Protein AF-A0A538B1K5-F1 (afdb_monomer_lite)

Radius of gyration: 18.02 Å; chains: 1; bounding box: 40×46×43 Å

Foldseek 3Di:
DEDAEAPVCPPVCVVVVHHYQYFHLDDDDPVNDDPPVVVVVVVVCVVCVVLVVDQLLSNLQVPVQVVLLSVLSSLLRRQVSLLVCCVVVVDLEAEDADQADHLSRQPSPHQYEYEDEDDPCSVPDPQAAHPSNPDDSVDCPCRVVSVVSNCVRCVVVLVVSQCVNVVSPHDGDDPSGRYDHGPHYYHYPDD

pLDDT: mean 91.08, std 10.86, range [51.38, 98.81]

Secondary structure (DSSP, 8-state):
-EE--BGGGTTTSGGGT-EE--B-SSPPPTT-----HHHHHHHHHHHHTTGGGS-HHHHIIIIIHHHHHHHHHHHHHHHHHHHHHHHHH--S-EEEESSS--HHHHHH-S-EEEEE-S-GGGS--TTSPPTT----TT--TTHHHHHHHHHHHHHHHHHHHHHHHHHTTPPPPPTT-SSPPPSSEEEE---

Sequence (191 aa):
MIFAAEASWKGRLAPLGFEEDLVDLAPPPEDGAEQDAGQFWTDFVIETAPEFRKPTIEQLATFIEPVWSSLMDGAMFCEPQLRAILDRAQPDVIVEDNVNAFPALLTHGAPWVRIMSCNPLEMKDPDLPPTFSGYPLEDPTGWEAFRAEYERTHRATWERYDAFMTDNGAPPLPDLEFIHESDHLNLSVYP

Structure (mmCIF, N/CA/C/O backbone):
data_AF-A0A538B1K5-F1
#
_entry.id   AF-A0A538B1K5-F1
#
loop_
_atom_site.group_PDB
_atom_site.id
_atom_site.type_symbol
_atom_site.label_atom_id
_atom_site.label_alt_id
_atom_site.label_comp_id
_atom_site.label_asym_id
_atom_site.label_entity_id
_atom_site.label_seq_id
_atom_site.pdbx_PDB_ins_code
_atom_site.Cartn_x
_atom_site.Cartn_y
_atom_site.Cartn_z
_atom_site.occupancy
_atom_site.B_iso_or_equiv
_atom_site.auth_seq_id
_atom_site.auth_comp_id
_atom_site.auth_asym_id
_atom_site.auth_atom_id
_atom_site.pdbx_PDB_model_num
ATOM 1 N N . MET A 1 1 ? -21.508 4.482 9.631 1.00 87.00 1 MET A N 1
ATOM 2 C CA . MET A 1 1 ? -20.248 4.125 8.955 1.00 87.00 1 MET A CA 1
ATOM 3 C C . MET A 1 1 ? -19.336 5.319 9.094 1.00 87.00 1 MET A C 1
ATOM 5 O O . MET A 1 1 ? -19.755 6.411 8.724 1.00 87.00 1 MET A O 1
ATOM 9 N N . ILE A 1 2 ? -18.179 5.105 9.709 1.00 93.38 2 ILE A N 1
ATOM 10 C CA . ILE A 1 2 ? -17.146 6.120 9.910 1.00 93.38 2 ILE A CA 1
ATOM 11 C C . ILE A 1 2 ? -16.079 5.866 8.849 1.00 93.38 2 ILE A C 1
ATOM 13 O O . ILE A 1 2 ? -15.720 4.712 8.621 1.00 93.38 2 ILE A O 1
ATOM 17 N N . PHE A 1 3 ? -15.605 6.921 8.198 1.00 95.19 3 PHE A N 1
ATOM 18 C CA . PHE A 1 3 ? -14.480 6.855 7.277 1.00 95.19 3 PHE A CA 1
ATOM 19 C C . PHE A 1 3 ? -13.222 7.370 7.961 1.00 95.19 3 PHE A C 1
ATOM 21 O O . PHE A 1 3 ? -13.101 8.567 8.228 1.00 95.19 3 PHE A O 1
ATOM 28 N N . ALA A 1 4 ? -12.285 6.451 8.192 1.00 94.94 4 ALA A N 1
ATOM 29 C CA . ALA A 1 4 ? -10.906 6.786 8.502 1.00 94.94 4 ALA A CA 1
ATOM 30 C C . ALA A 1 4 ? -10.162 7.064 7.192 1.00 94.94 4 ALA A C 1
ATOM 32 O O . ALA A 1 4 ? -9.678 6.144 6.539 1.00 94.94 4 ALA A O 1
ATOM 33 N N . ALA A 1 5 ? -10.165 8.324 6.760 1.00 91.50 5 ALA A N 1
ATOM 34 C CA . ALA A 1 5 ? -9.580 8.758 5.492 1.00 91.50 5 ALA A CA 1
ATOM 35 C C . ALA A 1 5 ? -8.423 9.732 5.726 1.00 91.50 5 ALA A C 1
ATOM 37 O O . ALA A 1 5 ? -8.327 10.357 6.780 1.00 91.50 5 ALA A O 1
ATOM 38 N N . GLU A 1 6 ? -7.554 9.888 4.733 1.00 91.25 6 GLU A N 1
ATOM 39 C CA . GLU A 1 6 ? -6.472 10.869 4.807 1.00 91.25 6 GLU A CA 1
ATOM 40 C C . GLU A 1 6 ? -7.027 12.309 4.887 1.00 91.25 6 GLU A C 1
ATOM 42 O O . GLU A 1 6 ? -8.083 12.618 4.327 1.00 91.25 6 GLU A O 1
ATOM 47 N N . ALA A 1 7 ? -6.333 13.192 5.608 1.00 88.19 7 ALA A N 1
ATOM 48 C CA . ALA A 1 7 ? -6.765 14.544 5.955 1.00 88.19 7 ALA A CA 1
ATOM 49 C C . ALA A 1 7 ? -7.225 15.421 4.770 1.00 88.19 7 ALA A C 1
ATOM 51 O O . ALA A 1 7 ? -8.099 16.276 4.955 1.00 88.19 7 ALA A O 1
ATOM 52 N N . SER A 1 8 ? -6.738 15.200 3.542 1.00 83.00 8 SER A N 1
ATOM 53 C CA . SER A 1 8 ? -7.223 15.900 2.338 1.00 83.00 8 SER A CA 1
ATOM 54 C C . SER A 1 8 ? -8.698 15.622 1.997 1.00 83.00 8 SER A C 1
ATOM 56 O O . SER A 1 8 ? -9.313 16.371 1.222 1.00 83.00 8 SER A O 1
ATOM 58 N N . TRP A 1 9 ? -9.303 14.593 2.602 1.00 86.31 9 TRP A N 1
ATOM 59 C CA . TRP A 1 9 ? -10.725 14.263 2.471 1.00 86.31 9 TRP A CA 1
ATOM 60 C C . TRP A 1 9 ? -11.653 15.101 3.345 1.00 86.31 9 TRP A C 1
ATOM 62 O O . TRP A 1 9 ? -12.871 14.958 3.231 1.00 86.31 9 TRP A O 1
ATOM 72 N N . LYS A 1 10 ? -11.116 16.002 4.172 1.00 90.81 10 LYS A N 1
ATOM 73 C CA . LYS A 1 10 ? -11.909 16.821 5.090 1.00 90.81 10 LYS A CA 1
ATOM 74 C C . LYS A 1 10 ? -13.092 17.509 4.409 1.00 90.81 10 LYS A C 1
ATOM 76 O O . LYS A 1 10 ? -12.931 18.329 3.504 1.00 90.81 10 LYS A O 1
ATOM 81 N N . GLY A 1 11 ? -14.289 17.196 4.892 1.00 91.50 11 GLY A N 1
ATOM 82 C CA . GLY A 1 11 ? -15.564 17.730 4.430 1.00 91.50 11 GLY A CA 1
ATOM 83 C C . GLY A 1 11 ? -16.054 17.173 3.092 1.00 91.50 11 GLY A C 1
ATOM 84 O O . GLY A 1 11 ? -17.062 17.667 2.585 1.00 91.50 11 GLY A O 1
ATOM 85 N N . ARG A 1 12 ? -15.377 16.182 2.495 1.00 91.25 12 ARG A N 1
ATOM 86 C CA . ARG A 1 12 ? -15.774 15.586 1.206 1.00 91.25 12 ARG A CA 1
ATOM 87 C C . ARG A 1 12 ? -16.784 14.452 1.361 1.00 91.25 12 ARG A C 1
ATOM 89 O O . ARG A 1 12 ? -17.579 14.233 0.449 1.00 91.25 12 ARG A O 1
ATOM 96 N N . LEU A 1 13 ? -16.772 13.747 2.490 1.00 92.56 13 LEU A N 1
ATOM 97 C CA . LEU A 1 13 ? -17.637 12.597 2.769 1.00 92.56 13 LEU A CA 1
ATOM 98 C C . LEU A 1 13 ? -18.867 13.000 3.593 1.00 92.56 13 LEU A C 1
ATOM 100 O O . LEU A 1 13 ? -19.937 12.413 3.424 1.00 92.56 13 LEU A O 1
ATOM 104 N N . ALA A 1 14 ? -18.767 14.060 4.399 1.00 93.44 14 ALA A N 1
ATOM 105 C CA . ALA A 1 14 ? -19.898 14.604 5.152 1.00 93.44 14 ALA A CA 1
ATOM 106 C C . ALA A 1 14 ? -21.136 14.945 4.282 1.00 93.44 14 ALA A C 1
ATOM 108 O O . ALA A 1 14 ? -22.250 14.590 4.680 1.00 93.44 14 ALA A O 1
ATOM 109 N N . PRO A 1 15 ? -21.013 15.540 3.071 1.00 96.12 15 PRO A N 1
ATOM 110 C CA . PRO A 1 15 ? -22.155 15.763 2.174 1.00 96.12 15 PRO A CA 1
ATOM 111 C C . PRO A 1 15 ? -22.836 14.477 1.686 1.00 96.12 15 PRO A C 1
ATOM 113 O O . PRO A 1 15 ? -23.992 14.522 1.268 1.00 96.12 15 PRO A O 1
ATOM 116 N N . LEU A 1 16 ? -22.138 13.338 1.737 1.00 94.69 16 LEU A N 1
ATOM 117 C CA . LEU A 1 16 ? -22.671 12.015 1.401 1.00 94.69 16 LEU A CA 1
ATOM 118 C C . LEU A 1 16 ? -23.331 11.324 2.610 1.00 94.69 16 LEU A C 1
ATOM 120 O O . LEU A 1 16 ? -23.853 10.221 2.473 1.00 94.69 16 LEU A O 1
ATOM 124 N N . GLY A 1 17 ? -23.346 11.976 3.780 1.00 94.44 17 GLY A N 1
ATOM 125 C CA . GLY A 1 17 ? -23.944 11.459 5.011 1.00 94.44 17 GLY A CA 1
ATOM 126 C C . GLY A 1 17 ? -23.012 10.581 5.848 1.00 94.44 17 GLY A C 1
ATOM 127 O O . GLY A 1 17 ? -23.496 9.852 6.715 1.00 94.44 17 GLY A O 1
ATOM 128 N N . PHE A 1 18 ? -21.701 10.631 5.596 1.00 94.81 18 PHE A N 1
ATOM 129 C CA . PHE A 1 18 ? -20.709 9.868 6.349 1.00 94.81 18 PHE A CA 1
ATOM 130 C C . PHE A 1 18 ? -20.033 10.699 7.437 1.00 94.81 18 PHE A C 1
ATOM 132 O O . PHE A 1 18 ? -19.809 11.897 7.282 1.00 94.81 18 PHE A O 1
ATOM 139 N N . GLU A 1 19 ? -19.699 10.033 8.538 1.00 94.94 19 GLU A N 1
ATOM 140 C CA . GLU A 1 19 ? -18.838 10.585 9.579 1.00 94.94 19 GLU A CA 1
ATOM 141 C C . GLU A 1 19 ? -17.372 10.407 9.166 1.00 94.94 19 GLU A C 1
ATOM 143 O O . GLU A 1 19 ? -16.992 9.344 8.674 1.00 94.94 19 GLU A O 1
ATOM 148 N N . GLU A 1 20 ? -16.566 11.450 9.343 1.00 94.12 20 GLU A N 1
ATOM 149 C CA . GLU A 1 20 ? -15.142 11.478 9.002 1.00 94.12 20 GLU A CA 1
ATOM 150 C C . GLU A 1 20 ? -14.313 11.465 10.290 1.00 94.12 20 GLU A C 1
ATOM 152 O O . GLU A 1 20 ? -14.534 12.303 11.165 1.00 94.12 20 GLU A O 1
ATOM 157 N N . ASP A 1 21 ? -13.336 10.564 10.386 1.00 94.69 21 ASP A N 1
ATOM 158 C CA . ASP A 1 21 ? -12.333 10.564 11.454 1.00 94.69 21 ASP A CA 1
ATOM 159 C C . ASP A 1 21 ? -10.948 10.456 10.809 1.00 94.69 21 ASP A C 1
ATOM 161 O O . ASP A 1 21 ? -10.475 9.376 10.474 1.00 94.69 21 ASP A O 1
ATOM 165 N N . LEU A 1 22 ? -10.375 11.609 10.472 1.00 94.12 22 LEU A N 1
ATOM 166 C CA . LEU A 1 22 ? -9.278 11.685 9.511 1.00 94.12 22 LEU A CA 1
ATOM 167 C C . LEU A 1 22 ? -7.927 11.342 10.132 1.00 94.12 22 LEU A C 1
ATOM 169 O O . LEU A 1 22 ? -7.698 11.581 11.319 1.00 94.12 22 LEU A O 1
ATOM 173 N N . VAL A 1 23 ? -7.017 10.869 9.285 1.00 94.00 23 VAL A N 1
ATOM 174 C CA . VAL A 1 23 ? -5.613 10.659 9.630 1.00 94.00 23 VAL A CA 1
ATOM 175 C C . VAL A 1 23 ? -4.679 11.510 8.783 1.00 94.00 23 VAL A C 1
ATOM 177 O O . VAL A 1 23 ? -4.926 11.753 7.603 1.00 94.00 23 VAL A O 1
ATOM 180 N N . ASP A 1 24 ? -3.574 11.929 9.377 1.00 93.19 24 ASP A N 1
ATOM 181 C CA . ASP A 1 24 ? -2.453 12.537 8.676 1.00 93.19 24 ASP A CA 1
ATOM 182 C C . ASP A 1 24 ? -1.484 11.430 8.243 1.00 93.19 24 ASP A C 1
ATOM 184 O O . ASP A 1 24 ? -1.194 10.526 9.024 1.00 93.19 24 ASP A O 1
ATOM 188 N N . LEU A 1 25 ? -0.957 11.500 7.017 1.00 89.44 25 LEU A N 1
ATOM 189 C CA . LEU A 1 25 ? 0.058 10.555 6.516 1.00 89.44 25 LEU A CA 1
ATOM 190 C C . LEU A 1 25 ? 1.485 11.120 6.571 1.00 89.44 25 LEU A C 1
ATOM 192 O O . LEU A 1 25 ? 2.444 10.422 6.266 1.00 89.44 25 LEU A O 1
ATOM 196 N N . ALA A 1 26 ? 1.648 12.385 6.945 1.00 88.56 26 ALA A N 1
ATOM 197 C CA . ALA A 1 26 ? 2.948 13.022 7.091 1.00 88.56 26 ALA A CA 1
ATOM 198 C C . ALA A 1 26 ? 2.857 14.196 8.079 1.00 88.56 26 ALA A C 1
ATOM 200 O O . ALA A 1 26 ? 1.764 14.719 8.318 1.00 88.56 26 ALA A O 1
ATOM 201 N N . PRO A 1 27 ? 3.991 14.654 8.641 1.00 84.94 27 PRO A N 1
ATOM 202 C CA . PRO A 1 27 ? 4.032 15.900 9.392 1.00 84.94 27 PRO A CA 1
ATOM 203 C C . PRO A 1 27 ? 3.526 17.088 8.557 1.00 84.94 27 PRO A C 1
ATOM 205 O O . PRO A 1 27 ? 3.724 17.108 7.338 1.00 84.94 27 PRO A O 1
ATOM 208 N N . PRO A 1 28 ? 2.931 18.113 9.193 1.00 77.81 28 PRO A N 1
ATOM 209 C CA . PRO A 1 28 ? 2.560 19.332 8.489 1.00 77.81 28 PRO A CA 1
ATOM 210 C C . PRO A 1 28 ? 3.808 20.018 7.896 1.00 77.81 28 PRO A C 1
ATOM 212 O O . PRO A 1 28 ? 4.882 19.949 8.503 1.00 77.81 28 PRO A O 1
ATOM 215 N N . PRO A 1 29 ? 3.682 20.711 6.749 1.00 71.81 29 PRO A N 1
ATOM 216 C CA . PRO A 1 29 ? 4.786 21.456 6.145 1.00 71.81 29 PRO A CA 1
ATOM 217 C C . PRO A 1 29 ? 5.410 22.463 7.120 1.00 71.81 29 PRO A C 1
ATOM 219 O O . PRO A 1 29 ? 4.694 23.159 7.846 1.00 71.81 29 PRO A O 1
ATOM 222 N N . GLU A 1 30 ? 6.742 22.583 7.117 1.00 63.41 30 GLU A N 1
ATOM 223 C CA . GLU A 1 30 ? 7.476 23.491 8.018 1.00 63.41 30 GLU A CA 1
ATOM 224 C C . GLU A 1 30 ? 7.132 24.977 7.806 1.00 63.41 30 GLU A C 1
ATOM 226 O O . GLU A 1 30 ? 7.294 25.789 8.718 1.00 63.41 30 GLU A O 1
ATOM 231 N N . ASP A 1 31 ? 6.646 25.348 6.621 1.00 64.38 31 ASP A N 1
ATOM 232 C CA . ASP A 1 31 ? 6.305 26.721 6.245 1.00 64.38 31 ASP A CA 1
ATOM 233 C C . ASP A 1 31 ? 4.840 27.099 6.528 1.00 64.38 31 ASP A C 1
ATOM 235 O O . ASP A 1 31 ? 4.450 28.250 6.318 1.00 64.38 31 ASP A O 1
ATOM 239 N N . GLY A 1 32 ? 4.031 26.163 7.040 1.00 54.78 32 GLY A N 1
ATOM 240 C CA . GLY A 1 32 ? 2.615 26.389 7.333 1.00 54.78 32 GLY A CA 1
ATOM 241 C C . GLY A 1 32 ? 1.780 26.752 6.102 1.00 54.78 32 GLY A C 1
ATOM 242 O O . GLY A 1 32 ? 0.667 27.260 6.258 1.00 54.78 32 GLY A O 1
ATOM 243 N N . ALA A 1 33 ? 2.309 26.534 4.894 1.00 55.62 33 ALA A N 1
ATOM 244 C CA . ALA A 1 33 ? 1.567 26.740 3.667 1.00 55.62 33 ALA A CA 1
ATOM 245 C C . ALA A 1 33 ? 0.471 25.671 3.565 1.00 55.62 33 ALA A C 1
ATOM 247 O O . ALA A 1 33 ? 0.727 24.481 3.763 1.00 55.62 33 ALA A O 1
ATOM 248 N N . GLU A 1 34 ? -0.761 26.083 3.247 1.00 51.38 34 GLU A N 1
ATOM 249 C CA . GLU A 1 34 ? -1.753 25.137 2.738 1.00 51.38 34 GLU A CA 1
ATOM 250 C C . GLU A 1 34 ? -1.136 24.487 1.497 1.00 51.38 34 GLU A C 1
ATOM 252 O O . GLU A 1 34 ? -0.831 25.183 0.526 1.00 51.38 34 GLU A O 1
ATOM 257 N N . GLN A 1 35 ? -0.899 23.171 1.540 1.00 53.47 35 GLN A N 1
ATOM 258 C CA . GLN A 1 35 ? -0.538 22.430 0.340 1.00 53.47 35 GLN A CA 1
ATOM 259 C C . GLN A 1 35 ? -1.677 22.641 -0.656 1.00 53.47 35 GLN A C 1
ATOM 261 O O . GLN A 1 35 ? -2.780 22.121 -0.469 1.00 53.47 35 GLN A O 1
ATOM 266 N N . ASP A 1 36 ? -1.434 23.432 -1.701 1.00 58.28 36 ASP A N 1
ATOM 267 C CA . ASP A 1 36 ? -2.316 23.442 -2.855 1.00 58.28 36 ASP A CA 1
ATOM 268 C C . ASP A 1 36 ? -2.232 22.042 -3.459 1.00 58.28 36 ASP A C 1
ATOM 270 O O . ASP A 1 36 ? -1.300 21.714 -4.196 1.00 58.28 36 ASP A O 1
ATOM 274 N N . ALA A 1 37 ? -3.190 21.193 -3.089 1.00 54.78 37 ALA A N 1
ATOM 275 C CA . ALA A 1 37 ? -3.261 19.819 -3.553 1.00 54.78 37 ALA A CA 1
ATOM 276 C C . ALA A 1 37 ? -3.192 19.763 -5.089 1.00 54.78 37 ALA A C 1
ATOM 278 O O . ALA A 1 37 ? -2.589 18.847 -5.638 1.00 54.78 37 ALA A O 1
ATOM 279 N N . GLY A 1 38 ? -3.740 20.762 -5.795 1.00 56.00 38 GLY A N 1
ATOM 280 C CA . GLY A 1 38 ? -3.654 20.854 -7.252 1.00 56.00 38 GLY A CA 1
ATOM 281 C C . GLY A 1 38 ? -2.226 21.064 -7.762 1.00 56.00 38 GLY A C 1
ATOM 282 O O . GLY A 1 38 ? -1.839 20.450 -8.761 1.00 56.00 38 GLY A O 1
ATOM 283 N N . GLN A 1 39 ? -1.428 21.876 -7.068 1.00 61.19 39 GLN A N 1
ATOM 284 C CA . GLN A 1 39 ? -0.021 22.098 -7.398 1.00 61.19 39 GLN A CA 1
ATOM 285 C C . GLN A 1 39 ? 0.832 20.866 -7.069 1.00 61.19 39 GLN A C 1
ATOM 287 O O . GLN A 1 39 ? 1.596 20.428 -7.922 1.00 61.19 39 GLN A O 1
ATOM 292 N N . PHE A 1 40 ? 0.614 20.231 -5.911 1.00 63.94 40 PHE A N 1
ATOM 293 C CA . PHE A 1 40 ? 1.271 18.969 -5.551 1.00 63.94 40 PHE A CA 1
ATOM 294 C C . PHE A 1 40 ? 1.048 17.881 -6.610 1.00 63.94 40 PHE A C 1
ATOM 296 O O . PHE A 1 40 ? 2.003 17.273 -7.087 1.00 63.94 40 PHE A O 1
ATOM 303 N N . TRP A 1 41 ? -0.203 17.673 -7.040 1.00 58.41 41 TRP A N 1
ATOM 304 C CA . TRP A 1 41 ? -0.515 16.697 -8.089 1.00 58.41 41 TRP A CA 1
ATOM 305 C C . TRP A 1 41 ? 0.122 17.062 -9.432 1.00 58.41 41 TRP A C 1
ATOM 307 O O . TRP A 1 41 ? 0.549 16.176 -10.170 1.00 58.41 41 TRP A O 1
ATOM 317 N N . THR A 1 42 ? 0.202 18.353 -9.754 1.00 70.25 42 THR A N 1
ATOM 318 C CA . THR A 1 42 ? 0.849 18.826 -10.985 1.00 70.25 42 THR A CA 1
ATOM 319 C C . THR A 1 42 ? 2.347 18.535 -10.964 1.00 70.25 42 THR A C 1
ATOM 321 O O . THR A 1 42 ? 2.868 17.978 -11.931 1.00 70.25 42 THR A O 1
ATOM 324 N N . ASP A 1 43 ? 3.023 18.852 -9.861 1.00 75.62 43 ASP A N 1
ATOM 325 C CA . ASP A 1 43 ? 4.461 18.633 -9.702 1.00 75.62 43 ASP A CA 1
ATOM 326 C C . ASP A 1 43 ? 4.784 17.138 -9.666 1.00 75.62 43 ASP A C 1
ATOM 328 O O . ASP A 1 43 ? 5.636 16.681 -10.427 1.00 75.62 43 ASP A O 1
ATOM 332 N N . PHE A 1 44 ? 4.003 16.350 -8.921 1.00 75.00 44 PHE A N 1
ATOM 333 C CA . PHE A 1 44 ? 4.111 14.893 -8.908 1.00 75.00 44 PHE A CA 1
ATOM 334 C C . PHE A 1 44 ? 3.989 14.299 -10.316 1.00 75.00 44 PHE A C 1
ATOM 336 O O . PHE A 1 44 ? 4.804 13.468 -10.716 1.00 75.00 44 PHE A O 1
ATOM 343 N N . VAL A 1 45 ? 3.008 14.738 -11.115 1.00 76.19 45 VAL A N 1
ATOM 344 C CA . VAL A 1 45 ? 2.851 14.271 -12.503 1.00 76.19 45 VAL A CA 1
ATOM 345 C C . VAL A 1 45 ? 4.049 14.670 -13.364 1.00 76.19 45 VAL A C 1
ATOM 347 O O . VAL A 1 45 ? 4.520 13.854 -14.154 1.00 76.19 45 VAL A O 1
ATOM 350 N N . ILE A 1 46 ? 4.555 15.899 -13.241 1.00 80.44 46 ILE A N 1
ATOM 351 C CA . ILE A 1 46 ? 5.706 16.369 -14.026 1.00 80.44 46 ILE A CA 1
ATOM 352 C C . ILE A 1 46 ? 6.965 15.567 -13.686 1.00 80.44 46 ILE A C 1
ATOM 354 O O . ILE A 1 46 ? 7.684 15.149 -14.598 1.00 80.44 46 ILE A O 1
ATOM 358 N N . GLU A 1 47 ? 7.216 15.335 -12.401 1.00 82.25 47 GLU A N 1
ATOM 359 C CA . GLU A 1 47 ? 8.397 14.627 -11.909 1.00 82.25 47 GLU A CA 1
ATOM 360 C C . GLU A 1 47 ? 8.363 13.136 -12.253 1.00 82.25 47 GLU A C 1
ATOM 362 O O . GLU A 1 47 ? 9.390 12.565 -12.618 1.00 82.25 47 GLU A O 1
ATOM 367 N N . THR A 1 48 ? 7.184 12.511 -12.219 1.00 81.62 48 THR A N 1
ATOM 368 C CA . THR A 1 48 ? 7.025 11.069 -12.474 1.00 81.62 48 THR A CA 1
ATOM 369 C C . THR A 1 48 ? 6.805 10.730 -13.950 1.00 81.62 48 THR A C 1
ATOM 371 O O . THR A 1 48 ? 7.119 9.623 -14.387 1.00 81.62 48 THR A O 1
ATOM 374 N N . ALA A 1 49 ? 6.343 11.674 -14.779 1.00 86.81 49 ALA A N 1
ATOM 375 C CA . ALA A 1 49 ? 6.080 11.453 -16.206 1.00 86.81 49 ALA A CA 1
ATOM 376 C C . ALA A 1 49 ? 7.241 10.823 -17.013 1.00 86.81 49 ALA A C 1
ATOM 378 O O . ALA A 1 49 ? 6.968 10.044 -17.938 1.00 86.81 49 ALA A O 1
ATOM 379 N N . PRO A 1 50 ? 8.525 11.154 -16.771 1.00 89.62 50 PRO A N 1
ATOM 380 C CA . PRO A 1 50 ? 9.644 10.506 -17.452 1.00 89.62 50 PRO A CA 1
ATOM 381 C C . PRO A 1 50 ? 9.779 9.015 -17.119 1.00 89.62 50 PRO A C 1
ATOM 383 O O . PRO A 1 50 ? 10.192 8.245 -17.987 1.00 89.62 50 PRO A O 1
ATOM 386 N N . GLU A 1 51 ? 9.398 8.600 -15.911 1.00 90.44 51 GLU A N 1
ATOM 387 C CA . GLU A 1 51 ? 9.530 7.221 -15.433 1.00 90.44 51 GLU A CA 1
ATOM 388 C C . GLU A 1 51 ? 8.639 6.261 -16.217 1.00 90.44 51 GLU A C 1
ATOM 390 O O . GLU A 1 51 ? 9.097 5.211 -16.665 1.00 90.44 51 GLU A O 1
ATOM 395 N N . PHE A 1 52 ? 7.412 6.676 -16.534 1.00 88.50 52 PHE A N 1
ATOM 396 C CA . PHE A 1 52 ? 6.463 5.856 -17.295 1.00 88.50 52 PHE A CA 1
ATOM 397 C C . PHE A 1 52 ? 6.880 5.576 -18.747 1.00 88.50 52 PHE A C 1
ATOM 399 O O . PHE A 1 52 ? 6.244 4.773 -19.429 1.00 88.50 52 PHE A O 1
ATOM 406 N N . ARG A 1 53 ? 7.932 6.235 -19.251 1.00 91.06 53 ARG A N 1
ATOM 407 C CA . ARG A 1 53 ? 8.500 5.956 -20.581 1.00 91.06 53 ARG A CA 1
ATOM 408 C C . ARG A 1 53 ? 9.603 4.898 -20.553 1.00 91.06 53 ARG A C 1
ATOM 410 O O . ARG A 1 53 ? 10.039 4.470 -21.621 1.00 91.06 53 ARG A O 1
ATOM 417 N N . LYS A 1 54 ? 10.075 4.501 -19.371 1.00 94.75 54 LYS A N 1
ATOM 418 C CA . LYS A 1 54 ? 11.103 3.468 -19.209 1.00 94.75 54 LYS A CA 1
ATOM 419 C C . LYS A 1 54 ? 10.487 2.071 -19.333 1.00 94.75 54 LYS A C 1
ATOM 421 O O . LYS A 1 54 ? 9.282 1.923 -19.121 1.00 94.75 54 LYS A O 1
ATOM 426 N N . PRO A 1 55 ? 11.275 1.031 -19.644 1.00 96.75 55 PRO A N 1
ATOM 427 C CA . PRO A 1 55 ? 10.838 -0.352 -19.467 1.00 96.75 55 PRO A CA 1
ATOM 428 C C . PRO A 1 55 ? 10.273 -0.575 -18.057 1.00 96.75 55 PRO A C 1
ATOM 430 O O . PRO A 1 55 ? 10.853 -0.105 -17.083 1.00 96.75 55 PRO A O 1
ATOM 433 N N . THR A 1 56 ? 9.166 -1.308 -17.925 1.00 96.69 56 THR A N 1
ATOM 434 C CA . THR A 1 56 ? 8.487 -1.536 -16.630 1.00 96.69 56 THR A CA 1
ATOM 435 C C . THR A 1 56 ? 9.395 -2.172 -15.580 1.00 96.69 56 THR A C 1
ATOM 437 O O . THR A 1 56 ? 9.269 -1.876 -14.398 1.00 96.69 56 THR A O 1
ATOM 440 N N . ILE A 1 57 ? 10.358 -2.992 -16.007 1.00 98.00 57 ILE A N 1
ATOM 441 C CA . ILE A 1 57 ? 11.373 -3.568 -15.120 1.00 98.00 57 ILE A CA 1
ATOM 442 C C . ILE A 1 57 ? 12.284 -2.497 -14.497 1.00 98.00 57 ILE A C 1
ATOM 444 O O . ILE A 1 57 ? 12.655 -2.620 -13.339 1.00 98.00 57 ILE A O 1
ATOM 448 N N . GLU A 1 58 ? 12.592 -1.411 -15.214 1.00 97.56 58 GLU A N 1
ATOM 449 C CA . GLU A 1 58 ? 13.360 -0.281 -14.669 1.00 97.56 58 GLU A CA 1
ATOM 450 C C . GLU A 1 58 ? 12.503 0.581 -13.732 1.00 97.56 58 GLU A C 1
ATOM 452 O O . GLU A 1 58 ? 13.007 1.089 -12.730 1.00 97.56 58 GLU A O 1
ATOM 457 N N . GLN A 1 59 ? 11.198 0.693 -14.016 1.00 97.25 59 GLN A N 1
ATOM 458 C CA . GLN A 1 59 ? 10.243 1.430 -13.178 1.00 97.25 59 GLN A CA 1
ATOM 459 C C . GLN A 1 59 ? 10.118 0.842 -11.765 1.00 97.25 59 GLN A C 1
ATOM 461 O O . GLN A 1 59 ? 9.724 1.559 -10.846 1.00 97.25 59 GLN A O 1
ATOM 466 N N . LEU A 1 60 ? 10.485 -0.430 -11.566 1.00 97.75 60 LEU A N 1
ATOM 467 C CA . LEU A 1 60 ? 10.522 -1.056 -10.244 1.00 97.75 60 LEU A CA 1
ATOM 468 C C . LEU A 1 60 ? 11.403 -0.276 -9.267 1.00 97.75 60 LEU A C 1
ATOM 470 O O . LEU A 1 60 ? 10.981 -0.019 -8.145 1.00 97.75 60 LEU A O 1
ATOM 474 N N . ALA A 1 61 ? 12.593 0.137 -9.706 1.00 96.88 61 ALA A N 1
ATOM 475 C CA . ALA A 1 61 ? 13.533 0.879 -8.871 1.00 96.88 61 ALA A CA 1
ATOM 476 C C . ALA A 1 61 ? 13.228 2.380 -8.817 1.00 96.88 61 ALA A C 1
ATOM 478 O O . ALA A 1 61 ? 13.580 3.047 -7.850 1.00 96.88 61 ALA A O 1
ATOM 479 N N . THR A 1 62 ? 12.656 2.937 -9.884 1.00 94.62 62 THR A N 1
ATOM 480 C CA . THR A 1 62 ? 12.593 4.393 -10.064 1.00 94.62 62 THR A CA 1
ATOM 481 C C . THR A 1 62 ? 11.224 4.998 -9.788 1.00 94.62 62 THR A C 1
ATOM 483 O O . THR A 1 62 ? 11.122 6.214 -9.649 1.00 94.62 62 THR A O 1
ATOM 486 N N . PHE A 1 63 ? 10.182 4.171 -9.704 1.00 94.00 63 PHE A N 1
ATOM 487 C CA . PHE A 1 63 ? 8.821 4.620 -9.444 1.00 94.00 63 PHE A CA 1
ATOM 488 C C . PHE A 1 63 ? 8.104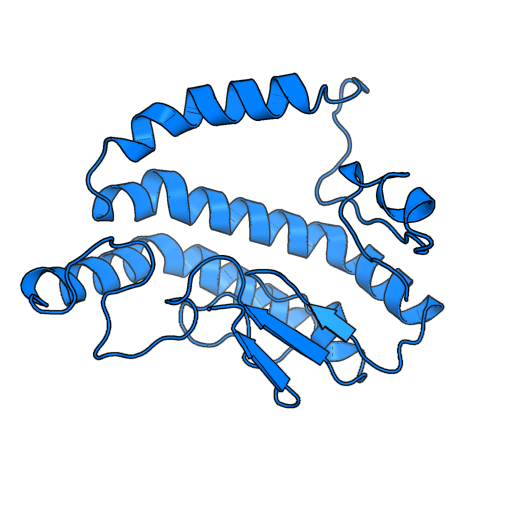 3.741 -8.415 1.00 94.00 63 PHE A C 1
ATOM 490 O O . PHE A 1 63 ? 7.639 4.258 -7.405 1.00 94.00 63 PHE A O 1
ATOM 497 N N . ILE A 1 64 ? 8.048 2.423 -8.625 1.00 95.56 64 ILE A N 1
ATOM 498 C CA . ILE A 1 64 ? 7.242 1.526 -7.781 1.00 95.56 64 ILE A CA 1
ATOM 499 C C . ILE A 1 64 ? 7.808 1.433 -6.360 1.00 95.56 64 ILE A C 1
ATOM 501 O O . ILE A 1 64 ? 7.058 1.618 -5.407 1.00 95.56 64 ILE A O 1
ATOM 505 N N . GLU A 1 65 ? 9.115 1.211 -6.201 1.00 97.12 65 GLU A N 1
ATOM 506 C CA . GLU A 1 65 ? 9.739 1.157 -4.874 1.00 97.12 65 GLU A CA 1
ATOM 507 C C . GLU A 1 65 ? 9.604 2.490 -4.108 1.00 97.12 65 GLU A C 1
ATOM 509 O O . GLU A 1 65 ? 9.120 2.446 -2.976 1.00 97.12 65 GLU A O 1
ATOM 514 N N . PRO A 1 66 ? 9.885 3.674 -4.698 1.00 94.81 66 PRO A N 1
ATOM 515 C CA . PRO A 1 66 ? 9.650 4.949 -4.020 1.00 94.81 66 PRO A CA 1
ATOM 516 C C . PRO A 1 66 ? 8.196 5.162 -3.584 1.00 94.81 66 PRO A C 1
ATOM 518 O O . PRO A 1 66 ? 7.946 5.668 -2.487 1.00 94.81 66 PRO A O 1
ATOM 521 N N . VAL A 1 67 ? 7.229 4.754 -4.417 1.00 93.19 67 VAL A N 1
ATOM 522 C CA . VAL A 1 67 ? 5.802 4.810 -4.067 1.00 93.19 67 VAL A CA 1
ATOM 523 C C . VAL A 1 67 ? 5.508 3.886 -2.887 1.00 93.19 67 VAL A C 1
ATOM 525 O O . VAL A 1 67 ? 4.886 4.332 -1.924 1.00 93.19 67 VAL A O 1
ATOM 528 N N . TRP A 1 68 ? 6.002 2.644 -2.902 1.00 96.88 68 TRP A N 1
ATOM 529 C CA . TRP A 1 68 ? 5.878 1.744 -1.755 1.00 96.88 68 TRP A CA 1
ATOM 530 C C . TRP A 1 68 ? 6.483 2.351 -0.496 1.00 96.88 68 TRP A C 1
ATOM 532 O O . TRP A 1 68 ? 5.803 2.407 0.523 1.00 96.88 68 TRP A O 1
ATOM 542 N N . SER A 1 69 ? 7.715 2.864 -0.556 1.00 96.50 69 SER A N 1
ATOM 543 C CA . SER A 1 69 ? 8.359 3.488 0.602 1.00 96.50 69 SER A CA 1
ATOM 544 C C . SER A 1 69 ? 7.515 4.627 1.174 1.00 96.50 69 SER A C 1
ATOM 546 O O . SER A 1 69 ? 7.312 4.668 2.386 1.00 96.50 69 SER A O 1
ATOM 548 N N . SER A 1 70 ? 6.968 5.500 0.320 1.00 92.88 70 SER A N 1
ATOM 549 C CA . SER A 1 70 ? 6.106 6.603 0.755 1.00 92.88 70 SER A CA 1
ATOM 550 C C . SER A 1 70 ? 4.800 6.120 1.391 1.00 92.88 70 SER A C 1
ATOM 552 O O . SER A 1 70 ? 4.346 6.718 2.365 1.00 92.88 70 SER A O 1
ATOM 554 N N . LEU A 1 71 ? 4.188 5.056 0.861 1.00 94.88 71 LEU A N 1
ATOM 555 C CA . LEU A 1 71 ? 2.994 4.452 1.457 1.00 94.88 71 LEU A CA 1
ATOM 556 C C . LEU A 1 71 ? 3.310 3.868 2.838 1.00 94.88 71 LEU A C 1
ATOM 558 O O . LEU A 1 71 ? 2.559 4.099 3.784 1.00 94.88 71 LEU A O 1
ATOM 562 N N . MET A 1 72 ? 4.445 3.173 2.975 1.00 97.12 72 MET A N 1
ATOM 563 C CA . MET A 1 72 ? 4.873 2.601 4.254 1.00 97.12 72 MET A CA 1
ATOM 564 C C . MET A 1 72 ? 5.148 3.700 5.278 1.00 97.12 72 MET A C 1
ATOM 566 O O . MET A 1 72 ? 4.743 3.580 6.431 1.00 97.12 72 MET A O 1
ATOM 570 N N . ASP A 1 73 ? 5.807 4.785 4.865 1.00 96.25 73 ASP A N 1
ATOM 571 C CA . ASP A 1 73 ? 6.075 5.933 5.732 1.00 96.25 73 ASP A CA 1
ATOM 572 C C . ASP A 1 73 ? 4.770 6.559 6.242 1.00 96.25 73 ASP A C 1
ATOM 574 O O . ASP A 1 73 ? 4.643 6.822 7.440 1.00 96.25 73 ASP A O 1
ATOM 578 N N . GLY A 1 74 ? 3.769 6.705 5.368 1.00 95.44 74 GLY A N 1
ATOM 579 C CA . GLY A 1 74 ? 2.447 7.193 5.755 1.00 95.44 74 GLY A CA 1
ATOM 580 C C . GLY A 1 74 ? 1.700 6.255 6.700 1.00 95.44 74 GLY A C 1
ATOM 581 O O . GLY A 1 74 ? 1.126 6.704 7.694 1.00 95.44 74 GLY A O 1
ATOM 582 N N . ALA A 1 75 ? 1.752 4.947 6.447 1.00 97.19 75 ALA A N 1
ATOM 583 C CA . ALA A 1 75 ? 1.137 3.947 7.313 1.00 97.19 75 ALA A CA 1
ATOM 584 C C . ALA A 1 75 ? 1.770 3.923 8.710 1.00 97.19 75 ALA A C 1
ATOM 586 O O . ALA A 1 75 ? 1.063 3.945 9.718 1.00 97.19 75 ALA A O 1
ATOM 587 N N . MET A 1 76 ? 3.102 3.979 8.777 1.00 97.88 76 MET A N 1
ATOM 588 C CA . MET A 1 76 ? 3.838 4.078 10.037 1.00 97.88 76 MET A CA 1
ATOM 589 C C . MET A 1 76 ? 3.517 5.364 10.800 1.00 97.88 76 MET A C 1
ATOM 591 O O . MET A 1 76 ? 3.418 5.346 12.027 1.00 97.88 76 MET A O 1
ATOM 595 N N . PHE A 1 77 ? 3.344 6.479 10.090 1.00 96.56 77 PHE A N 1
ATOM 596 C CA . PHE A 1 77 ? 3.043 7.768 10.702 1.00 96.56 77 PHE A CA 1
ATOM 597 C C . PHE A 1 77 ? 1.621 7.831 11.277 1.00 96.56 77 PHE A C 1
ATOM 599 O O . PHE A 1 77 ? 1.433 8.300 12.402 1.00 96.56 77 PHE A O 1
ATOM 606 N N . CYS A 1 78 ? 0.624 7.336 10.539 1.00 97.19 78 CYS A N 1
ATOM 607 C CA . CYS A 1 78 ? -0.780 7.415 10.951 1.00 97.19 78 CYS A CA 1
ATOM 608 C C . CYS A 1 78 ? -1.203 6.354 11.977 1.00 97.19 78 CYS A C 1
ATOM 610 O O . CYS A 1 78 ? -2.260 6.496 12.595 1.00 97.19 78 CYS A O 1
ATOM 612 N N . GLU A 1 79 ? -0.390 5.321 12.207 1.00 98.12 79 GLU A N 1
ATOM 613 C CA . GLU A 1 79 ? -0.705 4.194 13.094 1.00 98.12 79 GLU A CA 1
ATOM 614 C C . GLU A 1 79 ? -1.261 4.608 14.479 1.00 98.12 79 GLU A C 1
ATOM 616 O O . GLU A 1 79 ? -2.307 4.085 14.881 1.00 98.12 79 GLU A O 1
ATOM 621 N N . PRO A 1 80 ? -0.682 5.581 15.219 1.00 97.75 80 PRO A N 1
ATOM 622 C CA . PRO A 1 80 ? -1.249 6.009 16.500 1.00 97.75 80 PRO A CA 1
ATOM 623 C C . PRO A 1 80 ? -2.635 6.656 16.367 1.00 97.75 80 PRO A C 1
ATOM 625 O O . PRO A 1 80 ? -3.484 6.482 17.245 1.00 97.75 80 PRO A O 1
ATOM 628 N N . GLN A 1 81 ? -2.875 7.404 15.284 1.00 97.56 81 GLN A N 1
ATOM 629 C CA . GLN A 1 81 ? -4.176 8.016 15.021 1.00 97.56 81 GLN A CA 1
ATOM 630 C C . GLN A 1 81 ? -5.208 6.942 14.668 1.00 97.56 81 GLN A C 1
ATOM 632 O O . GLN A 1 81 ? -6.291 6.952 15.252 1.00 97.56 81 GLN A O 1
ATOM 637 N N . LEU A 1 82 ? -4.856 5.966 13.821 1.00 97.69 82 LEU A N 1
ATOM 638 C CA . LEU A 1 82 ? -5.724 4.831 13.489 1.00 97.69 82 LEU A CA 1
ATOM 639 C C . LEU A 1 82 ? -6.129 4.031 14.730 1.00 97.69 82 LEU A C 1
ATOM 641 O O . LEU A 1 82 ? -7.315 3.755 14.912 1.00 97.69 82 LEU A O 1
ATOM 645 N N . ARG A 1 83 ? -5.190 3.728 15.637 1.00 98.19 83 ARG A N 1
ATOM 646 C CA . ARG A 1 83 ? -5.523 3.078 16.919 1.00 98.19 83 ARG A CA 1
ATOM 647 C C . ARG A 1 83 ? -6.525 3.894 17.724 1.00 98.19 83 ARG A C 1
ATOM 649 O O . ARG A 1 83 ? -7.531 3.360 18.180 1.00 98.19 83 ARG A O 1
ATOM 656 N N . ALA A 1 84 ? -6.292 5.198 17.843 1.00 98.00 84 ALA A N 1
ATOM 657 C CA . ALA A 1 84 ? -7.187 6.074 18.583 1.00 98.00 84 ALA A CA 1
ATOM 658 C C . ALA A 1 84 ? -8.589 6.147 17.950 1.00 98.00 84 ALA A C 1
ATOM 660 O O . ALA A 1 84 ? -9.574 6.248 18.682 1.00 98.00 84 ALA A O 1
ATOM 661 N N . ILE A 1 85 ? -8.694 6.110 16.617 1.00 97.44 85 ILE A N 1
ATOM 662 C CA . ILE A 1 85 ? -9.975 6.046 15.896 1.00 97.44 85 ILE A CA 1
ATOM 663 C C . ILE A 1 85 ? -10.704 4.754 16.253 1.00 97.44 85 ILE A C 1
ATOM 665 O O . ILE A 1 85 ? -11.850 4.800 16.690 1.00 97.44 85 ILE A O 1
ATOM 669 N N . LEU A 1 86 ? -10.034 3.609 16.130 1.00 97.31 86 LEU A N 1
ATOM 670 C CA . LEU A 1 86 ? -10.620 2.301 16.414 1.00 97.31 86 LEU A CA 1
ATOM 671 C C . LEU A 1 86 ? -11.045 2.146 17.884 1.00 97.31 86 LEU A C 1
ATOM 673 O O . LEU A 1 86 ? -12.110 1.588 18.167 1.00 97.31 86 LEU A O 1
ATOM 677 N N . ASP A 1 87 ? -10.269 2.698 18.818 1.00 96.88 87 ASP A N 1
ATOM 678 C CA . ASP A 1 87 ? -10.599 2.719 20.245 1.00 96.88 87 ASP A CA 1
ATOM 679 C C . ASP A 1 87 ? -11.890 3.499 20.523 1.00 96.88 87 ASP A C 1
ATOM 681 O O . ASP A 1 87 ? -12.714 3.062 21.327 1.00 96.88 87 ASP A O 1
ATOM 685 N N . ARG A 1 88 ? -12.103 4.629 19.837 1.00 96.25 88 ARG A N 1
ATOM 686 C CA . ARG A 1 88 ? -13.325 5.439 19.970 1.00 96.25 88 ARG A CA 1
ATOM 687 C C . ARG A 1 88 ? -14.514 4.830 19.234 1.00 96.25 88 ARG A C 1
ATOM 689 O O . ARG A 1 88 ? -15.613 4.796 19.782 1.00 96.25 88 ARG A O 1
ATOM 696 N N . ALA A 1 89 ? -14.295 4.400 17.995 1.00 96.19 89 ALA A N 1
ATOM 697 C CA . ALA A 1 89 ? -15.337 3.942 17.086 1.00 96.19 89 ALA A CA 1
ATOM 698 C C . ALA A 1 89 ? -15.887 2.567 17.473 1.00 96.19 89 ALA A C 1
ATOM 700 O O . ALA A 1 89 ? -17.065 2.315 17.231 1.00 96.19 89 ALA A O 1
ATOM 701 N N . GLN A 1 90 ? -15.050 1.700 18.064 1.00 96.31 90 GLN A N 1
ATOM 702 C CA . GLN A 1 90 ? -15.389 0.315 18.421 1.00 96.31 90 GLN A CA 1
ATOM 703 C C . GLN A 1 90 ? -16.167 -0.396 17.294 1.00 96.31 90 GLN A C 1
ATOM 705 O O . GLN A 1 90 ? -17.311 -0.805 17.504 1.00 96.31 90 GLN A O 1
ATOM 710 N N . PRO A 1 91 ? -15.598 -0.486 16.075 1.00 97.19 91 PRO A N 1
ATOM 711 C CA . PRO A 1 91 ? -16.319 -1.022 14.931 1.00 97.19 91 PRO A CA 1
ATOM 712 C C . PRO A 1 91 ? -16.648 -2.507 15.111 1.00 97.19 91 PRO A C 1
ATOM 714 O O . PRO A 1 91 ? -15.814 -3.287 15.561 1.00 97.19 91 PRO A O 1
ATOM 717 N N . ASP A 1 92 ? -17.839 -2.910 14.668 1.00 97.81 92 ASP A N 1
ATOM 718 C CA . ASP A 1 92 ? -18.194 -4.330 14.545 1.00 97.81 92 ASP A CA 1
ATOM 719 C C . ASP A 1 92 ? -17.484 -5.005 13.357 1.00 97.81 92 ASP A C 1
ATOM 721 O O . ASP A 1 92 ? -17.309 -6.221 13.347 1.00 97.81 92 ASP A O 1
ATOM 725 N N . VAL A 1 93 ? -17.119 -4.219 12.335 1.00 97.50 93 VAL A N 1
ATOM 726 C CA . VAL A 1 93 ? -16.411 -4.647 11.120 1.00 97.50 93 VAL A CA 1
ATOM 727 C C . VAL A 1 93 ? -15.522 -3.505 10.633 1.00 97.50 93 VAL A C 1
ATOM 729 O O . VAL A 1 93 ? -15.957 -2.352 10.591 1.00 97.50 93 VAL A O 1
ATOM 732 N N . ILE A 1 94 ? -14.306 -3.837 10.212 1.00 97.94 94 ILE A N 1
ATOM 733 C CA . ILE A 1 94 ? -13.361 -2.929 9.557 1.00 97.94 94 ILE A CA 1
ATOM 734 C C . ILE A 1 94 ? -13.348 -3.244 8.058 1.00 97.94 94 ILE A C 1
ATOM 736 O O . ILE A 1 94 ? -13.375 -4.407 7.667 1.00 97.94 94 ILE A O 1
ATOM 740 N N . VAL A 1 95 ? -13.317 -2.223 7.206 1.00 97.06 95 VAL A N 1
ATOM 741 C CA . VAL A 1 95 ? -13.184 -2.391 5.752 1.00 97.06 95 VAL A CA 1
ATOM 742 C C . VAL A 1 95 ? -11.987 -1.576 5.297 1.00 97.06 95 VAL A C 1
ATOM 744 O O . VAL A 1 95 ? -11.944 -0.370 5.530 1.00 97.06 95 VAL A O 1
ATOM 747 N N . GLU A 1 96 ? -11.028 -2.242 4.668 1.00 96.19 96 GLU A N 1
ATOM 748 C CA . GLU A 1 96 ? -9.778 -1.657 4.201 1.00 96.19 96 GLU A CA 1
ATOM 749 C C . GLU A 1 96 ? -9.717 -1.738 2.676 1.00 96.19 96 GLU A C 1
ATOM 751 O O . GLU A 1 96 ? -9.668 -2.825 2.102 1.00 96.19 96 GLU A O 1
ATOM 756 N N . ASP A 1 97 ? -9.739 -0.576 2.027 1.00 94.44 97 ASP A N 1
ATOM 757 C CA . ASP A 1 97 ? -9.493 -0.414 0.592 1.00 94.44 97 ASP A CA 1
ATOM 758 C C . ASP A 1 97 ? -8.150 0.298 0.418 1.00 94.44 97 ASP A C 1
ATOM 760 O O . ASP A 1 97 ? -8.078 1.521 0.284 1.00 94.44 97 ASP A O 1
ATOM 764 N N . ASN A 1 98 ? -7.074 -0.474 0.568 1.00 93.62 98 ASN A N 1
ATOM 765 C CA . ASN A 1 98 ? -5.704 -0.007 0.429 1.00 93.62 98 ASN A CA 1
ATOM 766 C C . ASN A 1 98 ? -4.792 -1.157 -0.024 1.00 93.62 98 ASN A C 1
ATOM 768 O O . ASN A 1 98 ? -5.130 -2.334 0.103 1.00 93.62 98 ASN A O 1
ATOM 772 N N . VAL A 1 99 ? -3.623 -0.810 -0.557 1.00 93.31 99 VAL A N 1
ATOM 773 C CA . VAL A 1 99 ? -2.628 -1.767 -1.062 1.00 93.31 99 VAL A CA 1
ATOM 774 C C . VAL A 1 99 ? -1.627 -2.215 0.009 1.00 93.31 99 VAL A C 1
ATOM 776 O O . VAL A 1 99 ? -0.894 -3.178 -0.210 1.00 93.31 99 VAL A O 1
ATOM 779 N N . ASN A 1 100 ? -1.581 -1.534 1.157 1.00 95.56 100 ASN A N 1
ATOM 780 C CA . ASN A 1 100 ? -0.723 -1.859 2.295 1.00 95.56 100 ASN A CA 1
ATOM 781 C C . ASN A 1 100 ? -1.556 -2.084 3.557 1.00 95.56 100 ASN A C 1
ATOM 783 O O . ASN A 1 100 ? -2.507 -1.347 3.772 1.00 95.56 100 ASN A O 1
ATOM 787 N N . ALA A 1 101 ? -1.150 -3.034 4.400 1.00 96.81 101 ALA A N 1
ATOM 788 C CA . ALA A 1 101 ? -1.794 -3.298 5.686 1.00 96.81 101 ALA A CA 1
ATOM 789 C C . ALA A 1 101 ? -1.537 -2.173 6.692 1.00 96.81 101 ALA A C 1
ATOM 791 O O . ALA A 1 101 ? -0.561 -1.440 6.555 1.00 96.81 101 ALA A O 1
ATOM 792 N N . PHE A 1 102 ? -2.329 -2.117 7.762 1.00 98.00 102 PHE A N 1
ATOM 793 C CA . PHE A 1 102 ? -2.070 -1.288 8.944 1.00 98.00 102 PHE A CA 1
ATOM 794 C C . PHE A 1 102 ? -2.162 -2.145 10.220 1.00 98.00 102 PHE A C 1
ATOM 796 O O . PHE A 1 102 ? -3.191 -2.800 10.434 1.00 98.00 102 PHE A O 1
ATOM 803 N N . PRO A 1 103 ? -1.149 -2.147 11.111 1.00 98.00 103 PRO A N 1
ATOM 804 C CA . PRO A 1 103 ? -1.170 -2.990 12.308 1.00 98.00 103 PRO A CA 1
ATOM 805 C C . PRO A 1 103 ? -2.372 -2.719 13.218 1.00 98.00 103 PRO A C 1
ATOM 807 O O . PRO A 1 103 ? -2.912 -3.656 13.815 1.00 98.00 103 PRO A O 1
ATOM 810 N N . ALA A 1 104 ? -2.831 -1.466 13.313 1.00 97.69 104 ALA A N 1
ATOM 811 C CA . ALA A 1 104 ? -4.010 -1.108 14.095 1.00 97.69 104 ALA A CA 1
ATOM 812 C C . ALA A 1 104 ? -5.252 -1.922 13.699 1.00 97.69 104 ALA A C 1
ATOM 814 O O . ALA A 1 104 ? -5.994 -2.356 14.580 1.00 97.69 104 ALA A O 1
ATOM 815 N N . LEU A 1 105 ? -5.459 -2.175 12.401 1.00 96.50 105 LEU A N 1
ATOM 816 C CA . LEU A 1 105 ? -6.655 -2.872 11.919 1.00 96.50 105 LEU A CA 1
ATOM 817 C C . LEU A 1 105 ? -6.596 -4.366 12.250 1.00 96.50 105 LEU A C 1
ATOM 819 O O . LEU A 1 105 ? -7.569 -4.924 12.752 1.00 96.50 105 LEU A O 1
ATOM 823 N N . LEU A 1 106 ? -5.432 -4.993 12.059 1.00 95.88 106 LEU A N 1
ATOM 824 C CA . LEU A 1 106 ? -5.239 -6.421 12.333 1.00 95.88 106 LEU A CA 1
ATOM 825 C C . LEU A 1 106 ? -5.223 -6.742 13.835 1.00 95.88 106 LEU A C 1
ATOM 827 O O . LEU A 1 106 ? -5.550 -7.861 14.228 1.00 95.88 106 LEU A O 1
ATOM 831 N N . THR A 1 107 ? -4.843 -5.780 14.682 1.00 96.81 107 THR A N 1
ATOM 832 C CA . THR A 1 107 ? -4.703 -5.993 16.135 1.00 96.81 107 THR A CA 1
ATOM 833 C C . THR A 1 107 ? -5.907 -5.545 16.962 1.00 96.81 107 THR A C 1
ATOM 835 O O . THR A 1 107 ? -5.981 -5.886 18.141 1.00 96.81 107 THR A O 1
ATOM 838 N N . HIS A 1 108 ? -6.868 -4.823 16.376 1.00 96.50 108 HIS A N 1
ATOM 839 C CA . HIS A 1 108 ? -8.070 -4.357 17.084 1.00 96.50 108 HIS A CA 1
ATOM 840 C C . HIS A 1 108 ? -9.004 -5.502 17.508 1.00 96.50 108 HIS A C 1
ATOM 842 O O . HIS A 1 108 ? -9.606 -5.451 18.580 1.00 96.50 108 HIS A O 1
ATOM 848 N N . GLY A 1 109 ? -9.084 -6.560 16.697 1.00 94.31 109 GLY A N 1
ATOM 849 C CA . GLY A 1 109 ? -9.879 -7.762 16.973 1.00 94.31 109 GLY A CA 1
ATOM 850 C C . GLY A 1 109 ? -11.267 -7.784 16.326 1.00 94.31 109 GLY A C 1
ATOM 851 O O . GLY A 1 109 ? -11.911 -8.835 16.330 1.00 94.31 109 GLY A O 1
ATOM 852 N N . ALA A 1 110 ? -11.724 -6.676 15.738 1.00 97.12 110 ALA A N 1
ATOM 853 C CA . ALA A 1 110 ? -12.884 -6.693 14.853 1.00 97.12 110 ALA A CA 1
ATOM 854 C C . ALA A 1 110 ? -12.563 -7.450 13.546 1.00 97.12 110 ALA A C 1
ATOM 856 O O . ALA A 1 110 ? -11.447 -7.337 13.032 1.00 97.12 110 ALA A O 1
ATOM 857 N N . PRO A 1 111 ? -13.526 -8.188 12.964 1.00 96.94 111 PRO A N 1
ATOM 858 C CA . PRO A 1 111 ? -13.385 -8.733 11.622 1.00 96.94 111 PRO A CA 1
ATOM 859 C C . PRO A 1 111 ? -13.039 -7.638 10.612 1.00 96.94 111 PRO A C 1
ATOM 861 O O . PRO A 1 111 ? -13.741 -6.627 10.535 1.00 96.94 111 PRO A O 1
ATOM 864 N N . TRP A 1 112 ? -11.993 -7.848 9.816 1.00 96.44 112 TRP A N 1
ATOM 865 C CA . TRP A 1 112 ? -11.588 -6.909 8.773 1.00 96.44 112 TRP A CA 1
ATOM 866 C C . TRP A 1 112 ? -11.861 -7.479 7.381 1.00 96.44 112 TRP A C 1
ATOM 868 O O . TRP A 1 112 ? -11.735 -8.680 7.153 1.00 96.44 112 TRP A O 1
ATOM 878 N N . VAL A 1 113 ? -12.257 -6.627 6.444 1.00 96.75 113 VAL A N 1
ATOM 879 C CA . VAL A 1 113 ? -12.517 -6.971 5.045 1.00 96.75 113 VAL A CA 1
ATOM 880 C C . VAL A 1 113 ? -11.471 -6.280 4.191 1.00 96.75 113 VAL A C 1
ATOM 882 O O . VAL A 1 113 ? -11.376 -5.054 4.230 1.00 96.75 113 VAL A O 1
ATOM 885 N N . ARG A 1 114 ? -10.739 -7.053 3.389 1.00 95.12 114 ARG A N 1
ATOM 886 C CA . ARG A 1 114 ? -9.823 -6.503 2.390 1.00 95.12 114 ARG A CA 1
ATOM 887 C C . ARG A 1 114 ? -10.571 -6.222 1.098 1.00 95.12 114 ARG A C 1
ATOM 889 O O . ARG A 1 114 ? -11.256 -7.108 0.584 1.00 95.12 114 ARG A O 1
ATOM 896 N N . ILE A 1 115 ? -10.386 -5.036 0.539 1.00 93.94 115 ILE A N 1
ATOM 897 C CA . ILE A 1 115 ? -10.809 -4.682 -0.812 1.00 93.94 115 ILE A CA 1
ATOM 898 C C . ILE A 1 115 ? -9.558 -4.533 -1.681 1.00 93.94 115 ILE A C 1
ATOM 900 O O . ILE A 1 115 ? -8.667 -3.754 -1.372 1.00 93.94 115 ILE A O 1
ATOM 904 N N . MET A 1 116 ? -9.494 -5.301 -2.767 1.00 91.81 116 MET A N 1
ATOM 905 C CA . MET A 1 116 ? -8.460 -5.202 -3.799 1.00 91.81 116 MET A CA 1
ATOM 906 C C . MET A 1 116 ? -9.037 -4.405 -4.969 1.00 91.81 116 MET A C 1
ATOM 908 O O . MET A 1 116 ? -9.907 -4.909 -5.691 1.00 91.81 116 MET A O 1
ATOM 912 N N . SER A 1 117 ? -8.589 -3.159 -5.129 1.00 88.50 117 SER A N 1
ATOM 913 C CA . SER A 1 117 ? -9.171 -2.187 -6.066 1.00 88.50 117 SER A CA 1
ATOM 914 C C . SER A 1 117 ? -8.182 -1.633 -7.096 1.00 88.50 117 SER A C 1
ATOM 916 O O . SER A 1 117 ? -8.613 -1.146 -8.143 1.00 88.50 117 SER A O 1
ATOM 918 N N . CYS A 1 118 ? -6.871 -1.700 -6.840 1.00 84.75 118 CYS A N 1
ATOM 919 C CA . CYS A 1 118 ? -5.882 -0.972 -7.634 1.00 84.75 118 CYS A CA 1
ATOM 920 C C . CYS A 1 118 ? -5.385 -1.790 -8.830 1.00 84.75 118 CYS A C 1
ATOM 922 O O . CYS A 1 118 ? -5.294 -1.274 -9.947 1.00 84.75 118 CYS A O 1
ATOM 924 N N . ASN A 1 119 ? -5.060 -3.067 -8.621 1.00 82.00 119 ASN A N 1
ATOM 925 C CA . ASN A 1 119 ? -4.587 -3.955 -9.679 1.00 82.00 119 ASN A CA 1
ATOM 926 C C . ASN A 1 119 ? -5.169 -5.370 -9.511 1.00 82.00 119 ASN A C 1
ATOM 928 O O . ASN A 1 119 ? -5.008 -5.964 -8.450 1.00 82.00 119 ASN A O 1
ATOM 932 N N . PRO A 1 120 ? -5.784 -5.979 -10.545 1.00 82.19 120 PRO A N 1
ATOM 933 C CA . PRO A 1 120 ? -6.286 -7.353 -10.439 1.00 82.19 120 PRO A CA 1
ATOM 934 C C . PRO A 1 120 ? -5.181 -8.374 -10.121 1.00 82.19 120 PRO A C 1
ATOM 936 O O . PRO A 1 120 ? -5.449 -9.381 -9.475 1.00 82.19 120 PRO A O 1
ATOM 939 N N . LEU A 1 121 ? -3.932 -8.094 -10.512 1.00 86.62 121 LEU A N 1
ATOM 940 C CA . LEU A 1 121 ? -2.753 -8.901 -10.181 1.00 86.62 121 LEU A CA 1
ATOM 941 C C . LEU A 1 121 ? -2.225 -8.646 -8.757 1.00 86.62 121 LEU A C 1
ATOM 943 O O . LEU A 1 121 ? -1.128 -9.098 -8.434 1.00 86.62 121 LEU A O 1
ATOM 947 N N . GLU A 1 122 ? -2.946 -7.912 -7.903 1.00 83.12 122 GLU A N 1
ATOM 948 C CA . GLU A 1 122 ? -2.754 -7.993 -6.446 1.00 83.12 122 GLU A CA 1
ATOM 949 C C . GLU A 1 122 ? -3.069 -9.400 -5.934 1.00 83.12 122 GLU A C 1
ATOM 951 O O . GLU A 1 122 ? -2.399 -9.883 -5.025 1.00 83.12 122 GLU A O 1
ATOM 956 N N . MET A 1 123 ? -4.038 -10.080 -6.556 1.00 82.00 123 MET A N 1
ATOM 957 C CA . MET A 1 123 ? -4.243 -11.509 -6.363 1.00 82.00 123 MET A CA 1
ATOM 958 C C . MET A 1 123 ? -3.179 -12.259 -7.161 1.00 82.00 123 MET A C 1
ATOM 960 O O . MET A 1 123 ? -3.229 -12.327 -8.392 1.00 82.00 123 MET A O 1
ATOM 964 N N . LYS A 1 124 ? -2.173 -12.778 -6.458 1.00 79.94 124 LYS A N 1
ATOM 965 C CA . LYS A 1 124 ? -1.034 -13.441 -7.091 1.00 79.94 124 LYS A CA 1
ATOM 966 C C . LYS A 1 124 ? -1.4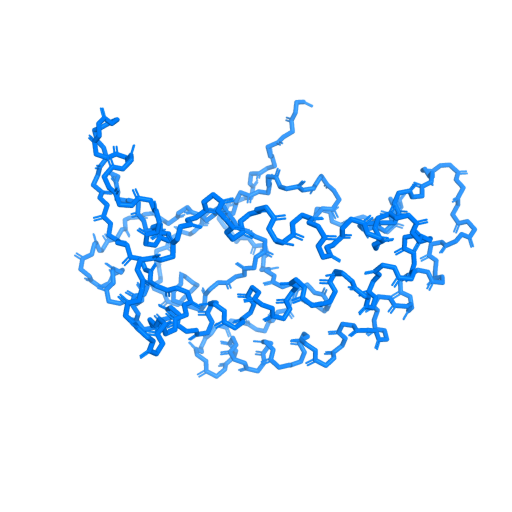09 -14.843 -7.535 1.00 79.94 124 LYS A C 1
ATOM 968 O O . LYS A 1 124 ? -1.935 -15.639 -6.765 1.00 79.94 124 LYS A O 1
ATOM 973 N N . ASP A 1 125 ? -1.028 -15.154 -8.762 1.00 87.25 125 ASP A N 1
ATOM 974 C CA . ASP A 1 125 ? -1.021 -16.503 -9.301 1.00 87.25 125 ASP A CA 1
ATOM 975 C C . ASP A 1 125 ? 0.316 -16.686 -10.044 1.00 87.25 125 ASP A C 1
ATOM 977 O O . ASP A 1 125 ? 0.667 -15.840 -10.877 1.00 87.25 125 ASP A O 1
ATOM 981 N N . PRO A 1 126 ? 1.113 -17.727 -9.735 1.00 87.69 126 PRO A N 1
ATOM 982 C CA . PRO A 1 126 ? 2.358 -18.011 -10.446 1.00 87.69 126 PRO A CA 1
ATOM 983 C C . PRO A 1 126 ? 2.198 -18.139 -11.967 1.00 87.69 126 PRO A C 1
ATOM 985 O O . PRO A 1 126 ? 3.153 -17.818 -12.687 1.00 87.69 126 PRO A O 1
ATOM 988 N N . ASP A 1 127 ? 1.011 -18.554 -12.427 1.00 91.19 127 ASP A N 1
ATOM 989 C CA . ASP A 1 127 ? 0.637 -18.725 -13.833 1.00 91.19 127 ASP A CA 1
ATOM 990 C C . ASP A 1 127 ? 0.141 -17.418 -14.488 1.00 91.19 127 ASP A C 1
ATOM 992 O O . ASP A 1 127 ? -0.188 -17.403 -15.677 1.00 91.19 127 ASP A O 1
ATOM 996 N N . LEU A 1 128 ? 0.123 -16.301 -13.749 1.00 93.44 128 LEU A N 1
ATOM 997 C CA . LEU A 1 128 ? -0.158 -14.961 -14.266 1.00 93.44 128 LEU A CA 1
ATOM 998 C C . LEU A 1 128 ? 1.112 -14.089 -14.350 1.00 93.44 128 LEU A C 1
ATOM 1000 O O . LEU A 1 128 ? 2.072 -14.284 -13.587 1.00 93.44 128 LEU A O 1
ATOM 1004 N N . PRO A 1 129 ? 1.121 -13.075 -15.245 1.00 94.69 129 PRO A N 1
ATOM 1005 C CA . PRO A 1 129 ? 2.206 -12.109 -15.322 1.00 94.69 129 PRO A CA 1
ATOM 1006 C C . PRO A 1 129 ? 2.480 -11.445 -13.968 1.00 94.69 129 PRO A C 1
ATOM 1008 O O . PRO A 1 129 ? 1.539 -11.169 -13.221 1.00 94.69 129 PRO A O 1
ATOM 1011 N N . PRO A 1 130 ? 3.744 -11.113 -13.649 1.00 94.81 130 PRO A N 1
ATOM 1012 C CA . PRO A 1 130 ? 4.057 -10.380 -12.430 1.00 94.81 130 PRO A CA 1
ATOM 1013 C C . PRO A 1 130 ? 3.304 -9.046 -12.371 1.00 94.81 130 PRO A C 1
ATOM 1015 O O . PRO A 1 130 ? 3.221 -8.326 -13.373 1.00 94.81 130 PRO A O 1
ATOM 1018 N N . THR A 1 131 ? 2.793 -8.690 -11.193 1.00 93.19 131 THR A N 1
ATOM 1019 C CA . THR A 1 131 ? 2.172 -7.384 -10.928 1.00 93.19 131 THR A CA 1
ATOM 1020 C C . THR A 1 131 ? 3.099 -6.255 -11.398 1.00 93.19 131 THR A C 1
ATOM 1022 O O . THR A 1 131 ? 4.316 -6.356 -11.271 1.00 93.19 131 THR A O 1
ATOM 1025 N N . PHE A 1 132 ? 2.530 -5.191 -11.970 1.00 93.62 132 PHE A N 1
ATOM 1026 C CA . PHE A 1 132 ? 3.246 -4.031 -12.543 1.00 93.62 132 PHE A CA 1
ATOM 1027 C C . PHE A 1 132 ? 4.068 -4.283 -13.820 1.00 93.62 132 PHE A C 1
ATOM 1029 O O . PHE A 1 132 ? 4.496 -3.322 -14.456 1.00 93.62 132 PHE A O 1
ATOM 1036 N N . SER A 1 133 ? 4.263 -5.532 -14.252 1.00 94.56 133 SER A N 1
ATOM 1037 C CA . SER A 1 133 ? 5.129 -5.819 -15.407 1.00 94.56 133 SER A CA 1
ATOM 1038 C C . SER A 1 133 ? 4.567 -5.353 -16.749 1.00 94.56 133 SER A C 1
ATOM 1040 O O . SER A 1 133 ? 5.334 -5.001 -17.645 1.00 94.56 133 SER A O 1
ATOM 1042 N N . GLY A 1 134 ? 3.240 -5.375 -16.914 1.00 93.19 134 GLY A N 1
ATOM 1043 C CA . GLY A 1 134 ? 2.602 -5.192 -18.221 1.00 93.19 134 GLY A CA 1
ATOM 1044 C C . GLY A 1 134 ? 2.968 -6.289 -19.231 1.00 93.19 134 GLY A C 1
ATOM 1045 O O . GLY A 1 134 ? 2.805 -6.089 -20.434 1.00 93.19 134 GLY A O 1
ATOM 1046 N N . TYR A 1 135 ? 3.502 -7.423 -18.765 1.00 95.31 135 TYR A N 1
ATOM 1047 C CA . TYR A 1 135 ? 3.912 -8.531 -19.620 1.00 95.31 135 TYR A CA 1
ATOM 1048 C C . TYR A 1 135 ? 2.713 -9.358 -20.104 1.00 95.31 135 TYR A C 1
ATOM 1050 O O . TYR A 1 135 ? 1.687 -9.431 -19.424 1.00 95.31 135 TYR A O 1
ATOM 1058 N N . PRO A 1 136 ? 2.819 -9.970 -21.296 1.00 94.44 136 PRO A N 1
ATOM 1059 C CA . PRO A 1 136 ? 1.759 -10.799 -21.859 1.00 94.44 136 PRO A CA 1
ATOM 1060 C C . PRO A 1 136 ? 1.528 -12.071 -21.035 1.00 94.44 136 PRO A C 1
ATOM 1062 O O . PRO A 1 136 ? 2.470 -12.673 -20.523 1.00 94.44 136 PRO A O 1
ATOM 1065 N N . LEU A 1 137 ? 0.268 -12.512 -20.982 1.00 93.56 137 LEU A N 1
ATOM 1066 C CA . LEU A 1 137 ? -0.136 -13.768 -20.341 1.00 93.56 137 LEU A CA 1
ATOM 1067 C C . LEU A 1 137 ? 0.467 -15.005 -21.029 1.00 93.56 137 LEU A C 1
ATOM 1069 O O . LEU A 1 137 ? 0.889 -15.939 -20.363 1.00 93.56 137 LEU A O 1
ATOM 1073 N N . GLU A 1 138 ? 0.520 -15.008 -22.362 1.00 95.62 138 GLU A N 1
ATOM 1074 C CA . GLU A 1 138 ? 0.925 -16.180 -23.156 1.00 95.62 138 GLU A CA 1
ATOM 1075 C C . GLU A 1 138 ? 2.440 -16.246 -23.443 1.00 95.62 138 GLU A C 1
ATOM 1077 O O . GLU A 1 138 ? 2.889 -17.120 -24.183 1.00 95.62 138 GLU A O 1
ATOM 1082 N N . ASP A 1 139 ? 3.241 -15.335 -22.877 1.00 95.44 139 ASP A N 1
ATOM 1083 C CA . ASP A 1 139 ? 4.700 -15.317 -23.044 1.00 95.44 139 ASP A CA 1
ATOM 1084 C C . ASP A 1 139 ? 5.411 -15.017 -21.706 1.00 95.44 139 ASP A C 1
ATOM 1086 O O . ASP A 1 139 ? 5.569 -13.853 -21.316 1.00 95.44 139 ASP A O 1
ATOM 1090 N N . PRO A 1 140 ? 5.864 -16.069 -20.993 1.00 95.50 140 PRO A N 1
ATOM 1091 C CA . PRO A 1 140 ? 6.492 -15.940 -19.684 1.00 95.50 140 PRO A CA 1
ATOM 1092 C C . PRO A 1 140 ? 7.991 -15.622 -19.734 1.00 95.50 140 PRO A C 1
ATOM 1094 O O . PRO A 1 140 ? 8.637 -15.590 -18.687 1.00 95.50 140 PRO A O 1
ATOM 1097 N N . THR A 1 141 ? 8.571 -15.372 -20.916 1.00 96.38 141 THR A N 1
ATOM 1098 C CA . THR A 1 141 ? 10.031 -15.250 -21.097 1.00 96.38 141 THR A CA 1
ATOM 1099 C C . THR A 1 141 ? 10.671 -14.210 -20.165 1.00 96.38 141 THR A C 1
ATOM 1101 O O . THR A 1 141 ? 11.804 -14.391 -19.725 1.00 96.38 141 THR A O 1
ATOM 1104 N N . GLY A 1 142 ? 9.955 -13.128 -19.838 1.00 96.00 142 GLY A N 1
ATOM 1105 C CA . GLY A 1 142 ? 10.443 -12.059 -18.957 1.00 96.00 142 GLY A CA 1
ATOM 1106 C C . GLY A 1 142 ? 10.068 -12.191 -17.477 1.00 96.00 142 GLY A C 1
ATOM 1107 O O . GLY A 1 142 ? 10.566 -11.419 -16.658 1.00 96.00 142 GLY A O 1
ATOM 1108 N N . TRP A 1 143 ? 9.184 -13.119 -17.103 1.00 97.00 143 TRP A N 1
ATOM 1109 C CA . TRP A 1 143 ? 8.529 -13.087 -15.790 1.00 97.00 143 TRP A CA 1
ATOM 1110 C C . TRP A 1 143 ? 9.497 -13.330 -14.632 1.00 97.00 143 TRP A C 1
ATOM 1112 O O . TRP A 1 143 ? 9.441 -12.624 -13.629 1.00 97.00 143 TRP A O 1
ATOM 1122 N N . GLU A 1 144 ? 10.396 -14.304 -14.772 1.00 96.69 144 GLU A N 1
ATOM 1123 C CA . GLU A 1 144 ? 11.379 -14.634 -13.734 1.00 96.69 144 GLU A CA 1
ATOM 1124 C C . GLU A 1 144 ? 12.347 -13.472 -13.494 1.00 96.69 144 GLU A C 1
ATOM 1126 O O . GLU A 1 144 ? 12.554 -13.067 -12.352 1.00 96.69 144 GLU A O 1
ATOM 1131 N N . ALA A 1 145 ? 12.870 -12.876 -14.570 1.00 98.06 145 ALA A N 1
ATOM 1132 C CA . ALA A 1 145 ? 13.756 -11.720 -14.478 1.00 98.06 145 ALA A CA 1
ATOM 1133 C C . ALA A 1 145 ? 13.070 -10.532 -13.787 1.00 98.06 145 ALA A C 1
ATOM 1135 O O . ALA A 1 145 ? 13.686 -9.851 -12.971 1.00 98.06 145 ALA A O 1
ATOM 1136 N N . PHE A 1 146 ? 11.785 -10.310 -14.069 1.00 98.00 146 PHE A N 1
ATOM 1137 C CA . PHE A 1 146 ? 11.011 -9.251 -13.427 1.00 98.00 146 PHE A CA 1
ATOM 1138 C C . PHE A 1 146 ? 10.771 -9.520 -11.937 1.00 98.00 146 PHE A C 1
ATOM 1140 O O . PHE A 1 146 ? 10.924 -8.612 -11.127 1.00 98.00 146 PHE A O 1
ATOM 1147 N N . ARG A 1 147 ? 10.427 -10.758 -11.555 1.00 96.62 147 ARG A N 1
ATOM 1148 C CA . ARG A 1 147 ? 10.254 -11.145 -10.142 1.00 96.62 147 ARG A CA 1
ATOM 1149 C C . ARG A 1 147 ? 11.5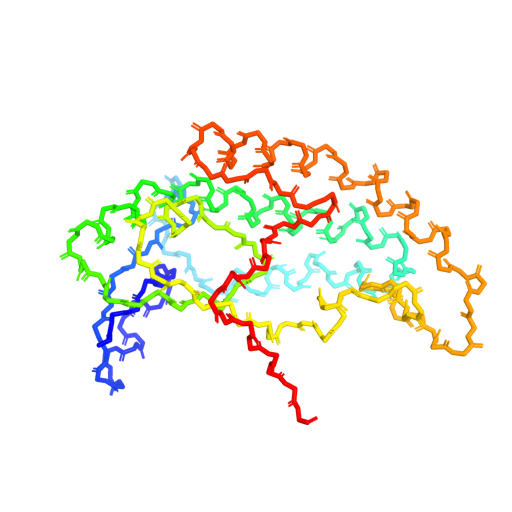64 -10.995 -9.361 1.00 96.62 147 ARG A C 1
ATOM 1151 O O . ARG A 1 147 ? 11.551 -10.442 -8.267 1.00 96.62 147 ARG A O 1
ATOM 1158 N N . ALA A 1 148 ? 12.686 -11.407 -9.952 1.00 98.19 148 ALA A N 1
ATOM 1159 C CA . ALA A 1 148 ? 14.008 -11.232 -9.356 1.00 98.19 148 ALA A CA 1
ATOM 1160 C C . ALA A 1 148 ? 14.376 -9.748 -9.187 1.00 98.19 148 ALA A C 1
ATOM 1162 O O . ALA A 1 148 ? 14.930 -9.361 -8.160 1.00 98.19 148 ALA A O 1
ATOM 1163 N N . GLU A 1 149 ? 14.046 -8.903 -10.168 1.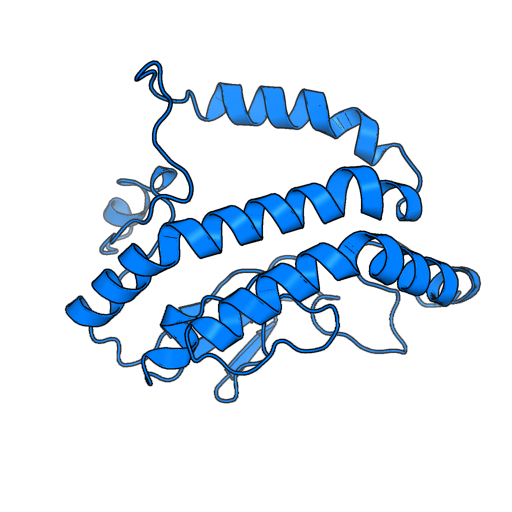00 98.62 149 GLU A N 1
ATOM 1164 C CA . GLU A 1 149 ? 14.265 -7.460 -10.047 1.00 98.62 149 GLU A CA 1
ATOM 1165 C C . GLU A 1 149 ? 13.356 -6.831 -8.984 1.00 98.62 149 GLU A C 1
ATOM 1167 O O . GLU A 1 149 ? 13.823 -6.002 -8.206 1.00 98.62 149 GLU A O 1
ATOM 1172 N N . TYR A 1 150 ? 12.094 -7.266 -8.892 1.00 98.19 150 TYR A N 1
ATOM 1173 C CA . TYR A 1 150 ? 11.168 -6.813 -7.855 1.00 98.19 150 TYR A CA 1
ATOM 1174 C C . TYR A 1 150 ? 11.711 -7.125 -6.464 1.00 98.19 150 TYR A C 1
ATOM 1176 O O . TYR A 1 150 ? 11.766 -6.229 -5.625 1.00 98.19 150 TYR A O 1
ATOM 1184 N N . GLU A 1 151 ? 12.178 -8.354 -6.233 1.00 98.38 151 GLU A N 1
ATOM 1185 C CA . GLU A 1 151 ? 12.846 -8.717 -4.984 1.00 98.38 151 GLU A CA 1
ATOM 1186 C C . GLU A 1 151 ? 14.055 -7.814 -4.729 1.00 98.38 151 GLU A C 1
ATOM 1188 O O . GLU A 1 151 ? 14.146 -7.186 -3.674 1.00 98.38 151 GLU A O 1
ATOM 1193 N N . ARG A 1 152 ? 14.955 -7.684 -5.711 1.00 98.69 152 ARG A N 1
ATOM 1194 C CA . ARG A 1 152 ? 16.186 -6.894 -5.578 1.00 98.69 152 ARG A CA 1
ATOM 1195 C C . ARG A 1 152 ? 15.915 -5.447 -5.162 1.00 98.69 152 ARG A C 1
ATOM 1197 O O . ARG A 1 152 ? 16.703 -4.892 -4.397 1.00 98.69 152 ARG A O 1
ATOM 1204 N N . THR A 1 153 ? 14.860 -4.822 -5.685 1.00 98.50 153 THR A N 1
ATOM 1205 C CA . THR A 1 153 ? 14.537 -3.423 -5.375 1.00 98.50 153 THR A CA 1
ATOM 1206 C C . THR A 1 153 ? 13.687 -3.282 -4.114 1.00 98.50 153 THR A C 1
ATOM 1208 O O . THR A 1 153 ? 13.917 -2.347 -3.359 1.00 98.50 153 THR A O 1
ATOM 1211 N N . HIS A 1 154 ? 12.760 -4.204 -3.834 1.00 98.50 154 HIS A N 1
ATOM 1212 C CA . HIS A 1 154 ? 11.768 -4.039 -2.761 1.00 98.50 154 HIS A CA 1
ATOM 1213 C C . HIS A 1 154 ? 12.126 -4.737 -1.448 1.00 98.50 154 HIS A C 1
ATOM 1215 O O . HIS A 1 154 ? 11.514 -4.418 -0.430 1.00 98.50 154 HIS A O 1
ATOM 1221 N N . ARG A 1 155 ? 13.100 -5.662 -1.428 1.00 98.62 155 ARG A N 1
ATOM 1222 C CA . ARG A 1 155 ? 13.428 -6.468 -0.237 1.00 98.62 155 ARG A CA 1
ATOM 1223 C C . ARG A 1 155 ? 13.625 -5.622 1.016 1.00 98.62 155 ARG A C 1
ATOM 1225 O O . ARG A 1 155 ? 12.984 -5.882 2.024 1.00 98.62 155 ARG A O 1
ATOM 1232 N N . ALA A 1 156 ? 14.466 -4.592 0.943 1.00 98.62 156 ALA A N 1
ATOM 1233 C CA . ALA A 1 156 ? 14.764 -3.748 2.099 1.00 98.62 156 ALA A CA 1
ATOM 1234 C C . ALA A 1 156 ? 13.520 -2.999 2.610 1.00 98.62 156 ALA A C 1
ATOM 1236 O O . ALA A 1 156 ? 13.318 -2.876 3.818 1.00 98.62 156 ALA A O 1
ATOM 1237 N N . THR A 1 157 ? 12.668 -2.531 1.696 1.00 98.62 157 THR A N 1
ATOM 1238 C CA . THR A 1 157 ? 11.425 -1.822 2.027 1.00 98.62 157 THR A CA 1
ATOM 1239 C C . THR A 1 157 ? 10.396 -2.767 2.642 1.00 98.62 157 THR A C 1
ATOM 1241 O O . THR A 1 157 ? 9.786 -2.413 3.650 1.00 98.62 157 THR A O 1
ATOM 1244 N N . TRP A 1 158 ? 10.273 -3.992 2.122 1.00 98.69 158 TRP A N 1
ATOM 1245 C CA . TRP A 1 158 ? 9.463 -5.045 2.736 1.00 98.69 158 TRP A CA 1
ATOM 1246 C C . TRP A 1 158 ? 9.981 -5.425 4.125 1.00 98.69 158 TRP A C 1
ATOM 1248 O O . TRP A 1 158 ? 9.195 -5.457 5.057 1.00 98.69 158 TRP A O 1
ATOM 1258 N N . GLU A 1 159 ? 11.289 -5.644 4.306 1.00 98.81 159 GLU A N 1
ATOM 1259 C CA . GLU A 1 159 ? 11.862 -6.058 5.602 1.00 98.81 159 GLU A CA 1
ATOM 1260 C C . GLU A 1 159 ? 11.646 -4.990 6.672 1.00 98.81 159 GLU A C 1
ATOM 1262 O O . GLU A 1 159 ? 11.296 -5.296 7.811 1.00 98.81 159 GLU A O 1
ATOM 1267 N N . ARG A 1 160 ? 11.811 -3.719 6.290 1.00 98.69 160 ARG A N 1
ATOM 1268 C CA . ARG A 1 160 ? 11.510 -2.577 7.154 1.00 98.69 160 ARG A CA 1
ATOM 1269 C C . ARG A 1 160 ? 10.041 -2.567 7.567 1.00 98.69 160 ARG A C 1
ATOM 1271 O O . ARG A 1 160 ? 9.744 -2.309 8.732 1.00 98.69 160 ARG A O 1
ATOM 1278 N N . TYR A 1 161 ? 9.139 -2.816 6.621 1.00 98.75 161 TYR A N 1
ATOM 1279 C CA . TYR A 1 161 ? 7.712 -2.766 6.899 1.00 98.75 161 TYR A CA 1
ATOM 1280 C C . TYR A 1 161 ? 7.215 -3.980 7.685 1.00 98.75 161 TYR A C 1
ATOM 1282 O O . TYR A 1 161 ? 6.454 -3.820 8.631 1.00 98.75 161 TYR A O 1
ATOM 1290 N N . ASP A 1 162 ? 7.706 -5.177 7.377 1.00 98.81 162 ASP A N 1
ATOM 1291 C CA . ASP A 1 162 ? 7.423 -6.403 8.125 1.00 98.81 162 ASP A CA 1
ATOM 1292 C C . ASP A 1 162 ? 7.875 -6.294 9.589 1.00 98.81 162 ASP A C 1
ATOM 1294 O O . ASP A 1 162 ? 7.129 -6.639 10.510 1.00 98.81 162 ASP A O 1
ATOM 1298 N N . ALA A 1 163 ? 9.056 -5.713 9.828 1.00 98.81 163 ALA A N 1
ATOM 1299 C CA . ALA A 1 163 ? 9.511 -5.404 11.180 1.00 98.81 163 ALA A CA 1
ATOM 1300 C C . ALA A 1 163 ? 8.532 -4.462 11.899 1.00 98.81 163 ALA A C 1
ATOM 1302 O O . ALA A 1 163 ? 8.118 -4.746 13.018 1.00 98.81 163 ALA A O 1
ATOM 1303 N N . PHE A 1 164 ? 8.081 -3.389 11.241 1.00 98.69 164 PHE A N 1
ATOM 1304 C CA . PHE A 1 164 ? 7.068 -2.496 11.806 1.00 98.69 164 PHE A CA 1
ATOM 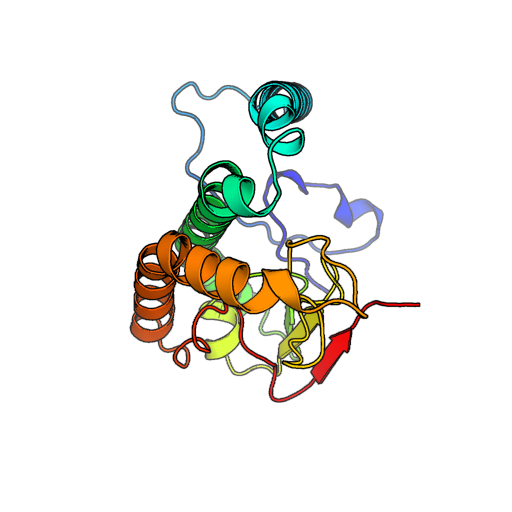1305 C C . PHE A 1 164 ? 5.739 -3.213 12.105 1.00 98.69 164 PHE A C 1
ATOM 1307 O O . PHE A 1 164 ? 5.163 -3.001 13.175 1.00 98.69 164 PHE A O 1
ATOM 1314 N N . MET A 1 165 ? 5.259 -4.075 11.204 1.00 98.69 165 MET A N 1
ATOM 1315 C CA . MET A 1 165 ? 4.035 -4.857 11.404 1.00 98.69 165 MET A CA 1
ATOM 1316 C C . MET A 1 165 ? 4.145 -5.746 12.648 1.00 98.69 165 MET A C 1
ATOM 1318 O O . MET A 1 165 ? 3.288 -5.696 13.536 1.00 98.69 165 MET A O 1
ATOM 1322 N N . THR A 1 166 ? 5.230 -6.514 12.743 1.00 98.50 166 THR A N 1
ATOM 1323 C CA . THR A 1 166 ? 5.460 -7.461 13.841 1.00 98.50 166 THR A CA 1
ATOM 1324 C C . THR A 1 166 ? 5.758 -6.773 15.175 1.00 98.50 166 THR A C 1
ATOM 1326 O O . THR A 1 166 ? 5.209 -7.186 16.200 1.00 98.50 166 THR A O 1
ATOM 1329 N N . ASP A 1 167 ? 6.517 -5.674 15.180 1.00 98.50 167 ASP A N 1
ATOM 1330 C CA . ASP A 1 167 ? 6.770 -4.854 16.375 1.00 98.50 167 ASP A CA 1
ATOM 1331 C C . ASP A 1 167 ? 5.474 -4.246 16.946 1.00 98.50 167 ASP A C 1
ATOM 1333 O O . ASP A 1 167 ? 5.364 -4.028 18.155 1.00 98.50 167 ASP A O 1
ATOM 1337 N N . ASN A 1 168 ? 4.463 -4.025 16.097 1.00 98.44 168 ASN A N 1
ATOM 1338 C CA . ASN A 1 168 ? 3.133 -3.545 16.490 1.00 98.44 168 ASN A CA 1
ATOM 1339 C C . ASN A 1 168 ? 2.108 -4.671 16.727 1.00 98.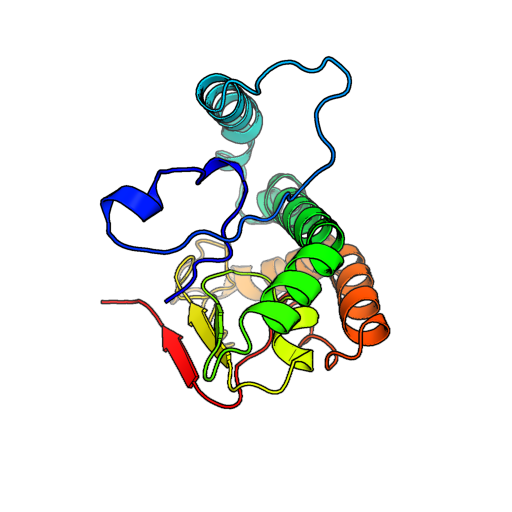44 168 ASN A C 1
ATOM 1341 O O . ASN A 1 168 ? 0.916 -4.397 16.897 1.00 98.44 168 ASN A O 1
ATOM 1345 N N . GLY A 1 169 ? 2.560 -5.927 16.784 1.00 98.00 169 GLY A N 1
ATOM 1346 C CA . GLY A 1 169 ? 1.754 -7.087 17.171 1.00 98.00 169 GLY A CA 1
ATOM 1347 C C . GLY A 1 169 ? 0.901 -7.697 16.057 1.00 98.00 169 GLY A C 1
ATOM 1348 O O . GLY A 1 169 ? 0.108 -8.596 16.341 1.00 98.00 169 GLY A O 1
ATOM 1349 N N . ALA A 1 170 ? 1.045 -7.236 14.813 1.00 97.94 170 ALA A N 1
ATOM 1350 C CA . ALA A 1 170 ? 0.421 -7.872 13.658 1.00 97.94 170 ALA A CA 1
ATOM 1351 C C . ALA A 1 170 ? 1.194 -9.151 13.253 1.00 97.94 170 ALA A C 1
ATOM 1353 O O . ALA A 1 170 ? 2.373 -9.296 13.592 1.00 97.94 170 ALA A O 1
ATOM 1354 N N . PRO A 1 171 ? 0.564 -10.103 12.538 1.00 97.69 171 PRO A N 1
ATOM 1355 C CA . PRO A 1 171 ? 1.289 -11.223 11.941 1.00 97.69 171 PRO A CA 1
ATOM 1356 C C . PRO A 1 171 ? 2.331 -10.730 10.919 1.00 97.69 171 PRO A C 1
ATOM 1358 O O . PRO A 1 171 ? 2.133 -9.668 10.321 1.00 97.69 171 PRO A O 1
ATOM 1361 N N . PRO A 1 172 ? 3.409 -11.502 10.673 1.00 98.12 172 PRO A N 1
ATOM 1362 C CA . PRO A 1 172 ? 4.381 -11.159 9.638 1.00 98.12 172 PRO A CA 1
ATOM 1363 C C . PRO A 1 172 ? 3.698 -11.066 8.273 1.00 98.12 172 PRO A C 1
ATOM 1365 O O . PRO A 1 172 ? 2.735 -11.791 7.997 1.00 98.12 172 PRO A O 1
ATOM 1368 N N . LEU A 1 173 ? 4.174 -10.156 7.433 1.00 98.25 173 LEU A N 1
ATOM 1369 C CA . LEU A 1 173 ? 3.712 -9.989 6.064 1.00 98.25 173 LEU A CA 1
ATOM 1370 C C . LEU A 1 173 ? 4.045 -11.234 5.232 1.00 98.25 173 LEU A C 1
ATOM 1372 O O . LEU A 1 173 ? 5.091 -11.862 5.437 1.00 98.25 173 LEU A O 1
ATOM 1376 N N . PRO A 1 174 ? 3.195 -11.598 4.256 1.00 96.69 174 PRO A N 1
ATOM 1377 C CA . PRO A 1 174 ? 3.595 -12.548 3.229 1.00 96.69 174 PRO A CA 1
ATOM 1378 C C . PRO A 1 174 ? 4.830 -12.030 2.480 1.00 96.69 174 PRO A C 1
ATOM 1380 O O . PRO A 1 174 ? 5.020 -10.820 2.335 1.00 96.69 174 PRO A O 1
ATOM 1383 N N . ASP A 1 175 ? 5.685 -12.941 2.015 1.00 96.69 175 ASP A N 1
ATOM 1384 C CA . ASP A 1 175 ? 6.961 -12.569 1.400 1.00 96.69 175 ASP A CA 1
ATOM 1385 C C . ASP A 1 175 ? 6.771 -11.649 0.185 1.00 96.69 175 ASP A C 1
ATOM 1387 O O . ASP A 1 175 ? 6.027 -11.978 -0.736 1.00 96.69 175 ASP A O 1
ATOM 1391 N N . LEU A 1 176 ? 7.449 -10.494 0.202 1.00 96.06 176 LEU A N 1
ATOM 1392 C CA . LEU A 1 176 ? 7.368 -9.433 -0.814 1.00 96.06 176 LEU A CA 1
ATOM 1393 C C . LEU A 1 176 ? 5.965 -8.843 -1.054 1.00 96.06 176 LEU A C 1
ATOM 1395 O O . LEU A 1 176 ? 5.770 -8.108 -2.026 1.00 96.06 176 LEU A O 1
ATOM 1399 N N . GLU A 1 177 ? 5.021 -9.084 -0.146 1.00 95.38 177 GLU A N 1
ATOM 1400 C CA . GLU A 1 177 ? 3.701 -8.458 -0.137 1.00 95.38 177 GLU A CA 1
ATOM 1401 C C . GLU A 1 177 ? 3.597 -7.439 1.006 1.00 95.38 177 GLU A C 1
ATOM 1403 O O . GLU A 1 177 ? 4.184 -7.609 2.073 1.00 95.38 177 GLU A O 1
ATOM 1408 N N . PHE A 1 178 ? 2.837 -6.366 0.789 1.00 96.69 178 PHE A N 1
ATOM 1409 C CA . PHE A 1 178 ? 2.687 -5.272 1.760 1.00 96.69 178 PHE A CA 1
ATOM 1410 C C . PHE A 1 178 ? 1.355 -5.310 2.518 1.00 96.69 178 PHE A C 1
ATOM 1412 O O . PHE A 1 178 ? 1.085 -4.434 3.339 1.00 96.69 178 PHE A O 1
ATOM 1419 N N . ILE A 1 179 ? 0.526 -6.326 2.267 1.00 96.06 179 ILE A N 1
ATOM 1420 C CA . ILE A 1 179 ? -0.777 -6.517 2.903 1.00 96.06 179 ILE A CA 1
ATOM 1421 C C . ILE A 1 179 ? -1.118 -8.008 3.015 1.00 96.06 179 ILE A C 1
ATOM 1423 O O . ILE A 1 179 ? -0.773 -8.811 2.147 1.00 96.06 179 ILE A O 1
ATOM 1427 N N . HIS A 1 180 ? -1.810 -8.383 4.088 1.00 95.31 180 HIS A N 1
ATOM 1428 C CA . HIS A 1 180 ? -2.297 -9.745 4.310 1.00 95.31 180 HIS A CA 1
ATOM 1429 C C . HIS A 1 180 ? -3.532 -10.060 3.460 1.00 95.31 180 HIS A C 1
ATOM 1431 O O . HIS A 1 180 ? -4.221 -9.172 2.962 1.00 95.31 180 HIS A O 1
ATOM 1437 N N . GLU A 1 181 ? -3.861 -11.338 3.305 1.00 93.38 181 GLU A N 1
ATOM 1438 C CA . GLU A 1 181 ? -5.247 -11.716 3.016 1.00 93.38 181 GLU A CA 1
ATOM 1439 C C . GLU A 1 181 ? -6.043 -11.704 4.324 1.00 93.38 181 GLU A C 1
ATOM 1441 O O . GLU A 1 181 ? -5.529 -12.067 5.383 1.00 93.38 181 GLU A O 1
ATOM 1446 N N . SER A 1 182 ? -7.298 -11.268 4.261 1.00 94.56 182 SER A N 1
ATOM 1447 C CA . SER A 1 182 ? -8.209 -11.351 5.397 1.00 94.56 182 SER A CA 1
ATOM 1448 C C . SER A 1 182 ? -8.696 -12.783 5.593 1.00 94.56 182 SER A C 1
ATOM 1450 O O . SER A 1 182 ? -9.167 -13.419 4.649 1.00 94.56 182 SER A O 1
ATOM 1452 N N . ASP A 1 183 ? -8.688 -13.250 6.843 1.00 93.44 183 ASP A N 1
ATOM 1453 C CA . ASP A 1 183 ? -9.311 -14.517 7.245 1.00 93.44 183 ASP A CA 1
ATOM 1454 C C . ASP A 1 183 ? -10.852 -14.470 7.193 1.00 93.44 183 ASP A C 1
ATOM 1456 O O . ASP A 1 183 ? -11.518 -15.505 7.270 1.00 93.44 183 ASP A O 1
ATOM 1460 N N . HIS A 1 184 ? -11.442 -13.273 7.085 1.00 95.06 184 HIS A N 1
ATOM 1461 C CA . HIS A 1 184 ? -12.891 -13.078 7.082 1.00 95.06 184 HIS A CA 1
ATOM 1462 C C . HIS A 1 184 ? -13.461 -12.911 5.674 1.00 95.06 184 HIS A C 1
ATOM 1464 O O . HIS A 1 184 ? -14.420 -13.601 5.321 1.00 95.06 184 HIS A O 1
ATOM 1470 N N . LEU A 1 185 ? -12.922 -11.973 4.887 1.00 94.88 185 LEU A N 1
ATOM 1471 C CA . LEU A 1 185 ? -13.407 -11.688 3.537 1.00 94.88 185 LEU A CA 1
ATOM 1472 C C . LEU A 1 185 ? -12.393 -10.875 2.723 1.00 94.88 185 LEU A C 1
ATOM 1474 O O . LEU A 1 185 ? -11.952 -9.809 3.149 1.00 94.88 185 LEU A O 1
ATOM 1478 N N . ASN A 1 186 ? -12.123 -11.344 1.504 1.00 93.25 186 ASN A N 1
ATOM 1479 C CA . ASN A 1 186 ? -11.343 -10.641 0.490 1.00 93.25 186 ASN A CA 1
ATOM 1480 C C . ASN A 1 186 ? -12.252 -10.343 -0.709 1.00 93.25 186 ASN A C 1
ATOM 1482 O O . ASN A 1 186 ? -12.796 -11.261 -1.325 1.00 93.25 186 ASN A O 1
ATOM 1486 N N . LEU A 1 187 ? -12.440 -9.064 -1.023 1.00 92.00 187 LEU A N 1
ATOM 1487 C CA . LEU A 1 187 ? -13.257 -8.587 -2.133 1.00 92.00 187 LEU A CA 1
ATOM 1488 C C . LEU A 1 187 ? -12.351 -8.102 -3.257 1.00 92.00 187 LEU A C 1
ATOM 1490 O O . LEU A 1 187 ? -11.617 -7.134 -3.093 1.00 92.00 187 LEU A O 1
ATOM 1494 N N . SER A 1 188 ? -12.420 -8.755 -4.412 1.00 86.44 188 SER A N 1
ATOM 1495 C CA . SER A 1 188 ? -11.810 -8.231 -5.632 1.00 86.44 188 SER A CA 1
ATOM 1496 C C . SER A 1 188 ? -12.835 -7.370 -6.358 1.00 86.44 188 SER A C 1
ATOM 1498 O O . SER A 1 188 ? -13.923 -7.846 -6.693 1.00 86.44 188 SER A O 1
ATOM 1500 N N . VAL A 1 189 ? -12.512 -6.094 -6.571 1.00 80.62 189 VAL A N 1
ATOM 1501 C CA . VAL A 1 189 ? -13.370 -5.168 -7.316 1.00 80.62 189 VAL A CA 1
ATOM 1502 C C . VAL A 1 189 ? -12.962 -5.237 -8.781 1.00 80.62 189 VAL A C 1
ATOM 1504 O O . VAL A 1 189 ? -12.212 -4.409 -9.290 1.00 80.62 189 VAL A O 1
ATOM 1507 N N . TYR A 1 190 ? -13.441 -6.275 -9.456 1.00 64.06 190 TYR A N 1
ATOM 1508 C CA . TYR A 1 190 ? -13.261 -6.476 -10.889 1.00 64.06 190 TYR A CA 1
ATOM 1509 C C . TYR A 1 190 ? -14.636 -6.712 -11.540 1.00 64.06 190 TYR A C 1
ATOM 1511 O O . TYR A 1 190 ? -15.486 -7.348 -10.910 1.00 64.06 190 TYR A O 1
ATOM 1519 N N . PRO A 1 191 ? -14.906 -6.189 -12.750 1.00 52.75 191 PRO A N 1
ATOM 1520 C CA . PRO A 1 191 ? -16.060 -6.608 -13.544 1.00 52.75 191 PRO A CA 1
ATOM 1521 C C . PRO A 1 191 ? -16.022 -8.089 -13.935 1.00 52.75 191 PRO A C 1
ATOM 1523 O O . PRO A 1 191 ? -14.971 -8.544 -14.429 1.00 52.75 191 PRO A O 1
#